Protein AF-A0A1Y1S862-F1 (afdb_monomer)

Nearest PDB structures (foldseek):
  5yqg-assembly1_D  TM=2.453E-01  e=9.174E+00  Mus musculus

Structure (mmCIF, N/CA/C/O backbone):
data_AF-A0A1Y1S862-F1
#
_entry.id   AF-A0A1Y1S862-F1
#
loop_
_atom_site.group_PDB
_atom_site.id
_atom_site.type_symbol
_atom_site.label_atom_id
_atom_site.label_alt_id
_atom_site.label_comp_id
_atom_site.label_asym_id
_atom_site.label_entity_id
_atom_site.label_seq_id
_atom_site.pdbx_PDB_ins_code
_atom_site.Cartn_x
_atom_site.Cartn_y
_atom_site.Cartn_z
_atom_site.occupancy
_atom_site.B_iso_or_equiv
_atom_site.auth_seq_id
_atom_site.auth_comp_id
_atom_site.auth_asym_id
_atom_site.auth_atom_id
_atom_site.pdbx_PDB_model_num
ATOM 1 N N . MET A 1 1 ? 26.050 34.505 -18.870 1.00 38.78 1 MET A N 1
ATOM 2 C CA . MET A 1 1 ? 26.162 33.047 -19.079 1.00 38.78 1 MET A CA 1
ATOM 3 C C . MET A 1 1 ? 25.608 32.411 -17.830 1.00 38.78 1 MET A C 1
ATOM 5 O O . MET A 1 1 ? 26.143 32.666 -16.762 1.00 38.78 1 MET A O 1
ATOM 9 N N . ALA A 1 2 ? 24.444 31.783 -17.968 1.00 33.81 2 ALA A N 1
ATOM 10 C CA . ALA A 1 2 ? 23.646 31.300 -16.854 1.00 33.81 2 ALA A CA 1
ATOM 11 C C . ALA A 1 2 ? 24.381 30.181 -16.112 1.00 33.81 2 ALA A C 1
ATOM 13 O O . ALA A 1 2 ? 24.888 29.251 -16.740 1.00 33.81 2 ALA A O 1
ATOM 14 N N . GLU A 1 3 ? 24.424 30.312 -14.789 1.00 31.97 3 GLU A N 1
ATOM 15 C CA . GLU A 1 3 ? 24.740 29.243 -13.854 1.00 31.97 3 GLU A CA 1
ATOM 16 C C . GLU A 1 3 ? 23.816 28.064 -14.167 1.00 31.97 3 GLU A C 1
ATOM 18 O O . GLU A 1 3 ? 22.594 28.156 -14.038 1.00 31.97 3 GLU A O 1
ATOM 23 N N . GLN A 1 4 ? 24.397 26.973 -14.666 1.00 33.53 4 GLN A N 1
ATOM 24 C CA . GLN A 1 4 ? 23.702 25.699 -14.727 1.00 33.53 4 GLN A CA 1
ATOM 25 C C . GLN A 1 4 ? 23.509 25.225 -13.292 1.00 33.53 4 GLN A C 1
ATOM 27 O O . GLN A 1 4 ? 24.437 24.771 -12.625 1.00 33.53 4 GLN A O 1
ATOM 32 N N . ASP A 1 5 ? 22.276 25.435 -12.855 1.00 30.86 5 ASP A N 1
ATOM 33 C CA . ASP A 1 5 ? 21.639 24.974 -11.641 1.00 30.86 5 ASP A CA 1
ATOM 34 C C . ASP A 1 5 ? 21.987 23.502 -11.375 1.00 30.86 5 ASP A C 1
ATOM 36 O O . ASP A 1 5 ? 21.449 22.574 -11.976 1.00 30.86 5 ASP A O 1
ATOM 40 N N . ASN A 1 6 ? 22.959 23.303 -10.487 1.00 33.81 6 ASN A N 1
ATOM 41 C CA . ASN A 1 6 ? 23.452 22.007 -10.034 1.00 33.81 6 ASN A CA 1
ATOM 42 C C . ASN A 1 6 ? 22.533 21.482 -8.910 1.00 33.81 6 ASN A C 1
ATOM 44 O O . ASN A 1 6 ? 22.984 21.083 -7.836 1.00 33.81 6 ASN A O 1
ATOM 48 N N . SER A 1 7 ? 21.220 21.542 -9.147 1.00 35.16 7 SER A N 1
ATOM 49 C CA . SER A 1 7 ? 20.145 21.190 -8.215 1.00 35.16 7 SER A CA 1
ATOM 50 C C . SER A 1 7 ? 19.767 19.703 -8.273 1.00 35.16 7 SER A C 1
ATOM 52 O O . SER A 1 7 ? 18.651 19.31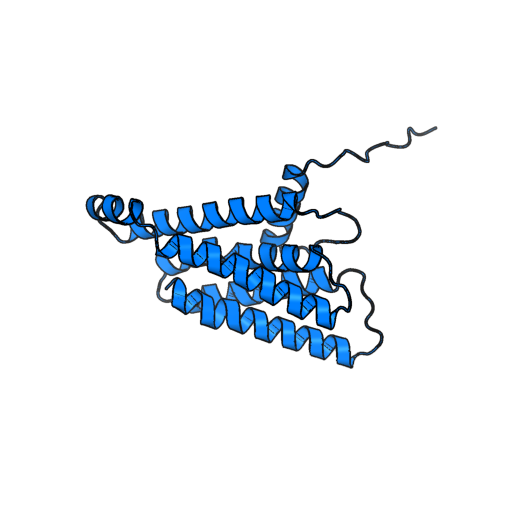6 -7.924 1.00 35.16 7 SER A O 1
ATOM 54 N N . GLU A 1 8 ? 20.723 18.825 -8.605 1.00 42.16 8 GLU A N 1
ATOM 55 C CA . GLU A 1 8 ? 20.673 17.407 -8.215 1.00 42.16 8 GLU A CA 1
ATOM 56 C C . GLU A 1 8 ? 20.951 17.284 -6.707 1.00 42.16 8 GLU A C 1
ATOM 58 O O . GLU A 1 8 ? 21.905 16.666 -6.228 1.00 42.16 8 GLU A O 1
ATOM 63 N N . GLU A 1 9 ? 20.103 17.946 -5.928 1.00 44.06 9 GLU A N 1
ATOM 64 C CA . GLU A 1 9 ? 20.067 17.851 -4.487 1.00 44.06 9 GLU A CA 1
ATOM 65 C C . GLU A 1 9 ? 19.838 16.376 -4.151 1.00 44.06 9 GLU A C 1
ATOM 67 O O . GLU A 1 9 ? 18.841 15.778 -4.564 1.00 44.06 9 GLU A O 1
ATOM 72 N N . LYS A 1 10 ? 20.787 15.762 -3.432 1.00 49.59 10 LYS A N 1
ATOM 73 C CA . LYS A 1 10 ? 20.646 14.432 -2.829 1.00 49.59 10 LYS A CA 1
ATOM 74 C C . LYS A 1 10 ? 19.353 14.409 -2.010 1.00 49.59 10 LYS A C 1
ATOM 76 O O . LYS A 1 10 ? 19.365 14.719 -0.820 1.00 49.59 10 LYS A O 1
ATOM 81 N N . GLN A 1 11 ? 18.232 14.055 -2.635 1.00 61.84 11 GLN A N 1
ATOM 82 C CA . GLN A 1 11 ? 16.948 13.974 -1.955 1.00 61.84 11 GLN A CA 1
ATOM 83 C C . GLN A 1 11 ? 17.064 12.869 -0.906 1.00 61.84 11 GLN A C 1
ATOM 85 O O . GLN A 1 11 ? 17.182 11.685 -1.224 1.00 61.84 11 GLN A O 1
ATOM 90 N N . GLY A 1 12 ? 17.112 13.273 0.364 1.00 76.06 12 GLY A N 1
ATOM 91 C CA . GLY A 1 12 ? 17.227 12.352 1.486 1.00 76.06 12 GLY A CA 1
ATOM 92 C C . GLY A 1 12 ? 16.108 11.305 1.491 1.00 76.06 12 GLY A C 1
ATOM 93 O O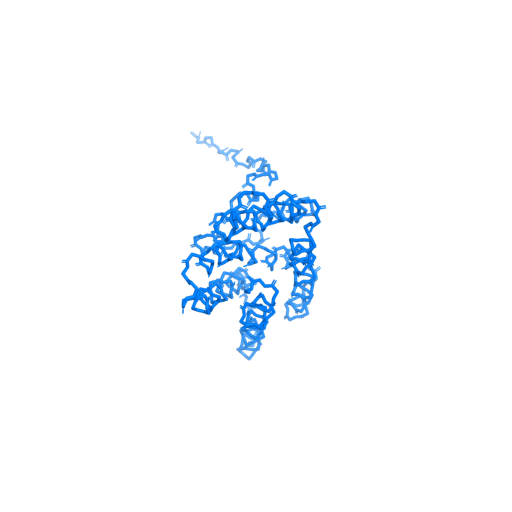 . GLY A 1 12 ? 15.013 11.510 0.971 1.00 76.06 12 GLY A O 1
ATOM 94 N N . ILE A 1 13 ? 16.359 10.168 2.140 1.00 82.75 13 ILE A N 1
ATOM 95 C CA . ILE A 1 13 ? 15.422 9.028 2.201 1.00 82.75 13 ILE A CA 1
ATOM 96 C C . ILE A 1 13 ? 14.024 9.465 2.680 1.00 82.75 13 ILE A C 1
ATOM 98 O O . ILE A 1 13 ? 12.997 9.040 2.145 1.00 82.75 13 ILE A O 1
ATOM 102 N N . PHE A 1 14 ? 13.985 10.377 3.654 1.00 86.06 14 PHE A N 1
ATOM 103 C CA . PHE A 1 14 ? 12.751 10.935 4.199 1.00 86.06 14 PHE A CA 1
ATOM 104 C C . PHE A 1 14 ? 12.009 11.854 3.223 1.00 86.06 14 PHE A C 1
ATOM 106 O O . PHE A 1 14 ? 10.781 11.796 3.174 1.00 86.06 14 PHE A O 1
ATOM 113 N N . SER A 1 15 ? 12.707 12.685 2.439 1.00 85.69 15 SER A N 1
ATOM 114 C CA . SER A 1 15 ? 12.045 13.580 1.479 1.00 85.69 15 SER A CA 1
ATOM 115 C C . SER A 1 15 ? 11.430 12.784 0.329 1.00 85.69 15 SER A C 1
ATOM 117 O O . SER A 1 15 ? 10.293 13.054 -0.062 1.00 85.69 15 SER A O 1
ATOM 119 N N . THR A 1 16 ? 12.115 11.732 -0.123 1.00 86.62 16 THR A N 1
ATOM 120 C CA . THR A 1 16 ? 11.606 10.789 -1.125 1.00 86.62 16 THR A CA 1
ATOM 121 C C . THR A 1 16 ? 10.368 10.048 -0.619 1.00 86.62 16 THR A C 1
ATOM 123 O O . THR A 1 16 ? 9.322 10.085 -1.268 1.00 86.62 16 THR A O 1
ATOM 126 N N . ALA A 1 17 ? 10.432 9.437 0.570 1.00 86.62 17 ALA A N 1
ATOM 127 C CA . ALA A 1 17 ? 9.282 8.740 1.152 1.00 86.62 17 ALA A CA 1
ATOM 128 C C . ALA A 1 17 ? 8.091 9.684 1.398 1.00 86.62 17 ALA A C 1
ATOM 130 O O . ALA A 1 17 ? 6.959 9.342 1.061 1.00 86.62 17 ALA A O 1
ATOM 131 N N . LYS A 1 18 ? 8.341 10.897 1.910 1.00 89.88 18 LYS A N 1
ATOM 132 C CA . LYS A 1 18 ? 7.313 11.934 2.085 1.00 89.88 18 LYS A CA 1
ATOM 133 C C . LYS A 1 18 ? 6.659 12.302 0.754 1.00 89.88 18 LYS A C 1
ATOM 135 O O . LYS A 1 18 ? 5.435 12.325 0.671 1.00 89.88 18 LYS A O 1
ATOM 140 N N . SER A 1 19 ? 7.457 12.567 -0.281 1.00 90.31 19 SER A N 1
ATOM 141 C CA . SER A 1 19 ? 6.956 12.888 -1.621 1.00 90.31 19 SER A CA 1
ATOM 142 C C . SER A 1 19 ? 6.058 11.775 -2.158 1.00 90.31 19 SER A C 1
ATOM 144 O O . SER A 1 19 ? 4.979 12.071 -2.657 1.00 90.31 19 SER A O 1
ATOM 146 N N . HIS A 1 20 ? 6.448 10.510 -1.998 1.00 91.25 20 HIS A N 1
ATOM 147 C CA . HIS A 1 20 ? 5.642 9.381 -2.459 1.00 91.25 20 HIS A CA 1
ATOM 148 C C . HIS A 1 20 ? 4.349 9.191 -1.665 1.00 91.25 20 HIS A C 1
ATOM 150 O O . HIS A 1 20 ? 3.315 8.899 -2.256 1.00 91.25 20 HIS A O 1
ATOM 156 N N . ILE A 1 21 ? 4.363 9.409 -0.348 1.00 89.62 21 ILE A N 1
ATOM 157 C CA . ILE A 1 21 ? 3.137 9.384 0.464 1.00 89.62 21 ILE A CA 1
ATOM 158 C C . ILE A 1 21 ? 2.179 10.501 0.024 1.00 89.62 21 ILE A C 1
ATOM 160 O O . ILE A 1 21 ? 0.978 10.270 -0.094 1.00 89.62 21 ILE A O 1
ATOM 164 N N . ILE A 1 22 ? 2.695 11.695 -0.283 1.00 89.94 22 ILE A N 1
ATOM 165 C CA . ILE A 1 22 ? 1.881 12.786 -0.842 1.00 89.94 22 ILE A CA 1
ATOM 166 C C . ILE A 1 22 ? 1.309 12.387 -2.208 1.00 89.94 22 ILE A C 1
ATOM 168 O O . ILE A 1 22 ? 0.132 12.636 -2.469 1.00 89.94 22 ILE A O 1
ATOM 172 N N . SER A 1 23 ? 2.098 11.736 -3.067 1.00 90.19 23 SER A N 1
ATOM 173 C CA . SER A 1 23 ? 1.627 11.207 -4.353 1.00 90.19 23 SER A CA 1
ATOM 174 C C . SER A 1 23 ? 0.470 10.218 -4.183 1.00 90.19 23 SER A C 1
ATOM 176 O O . SER A 1 23 ? -0.513 10.326 -4.908 1.00 90.19 23 SER A O 1
ATOM 178 N N . VAL A 1 24 ? 0.527 9.330 -3.182 1.00 90.44 24 VAL A N 1
ATOM 179 C CA . VAL A 1 24 ? -0.595 8.440 -2.826 1.00 90.44 24 VAL A CA 1
ATOM 180 C C . VAL A 1 24 ? -1.831 9.267 -2.457 1.00 90.44 24 VAL A C 1
ATOM 182 O O . VAL A 1 24 ? -2.887 9.109 -3.063 1.00 90.44 24 VAL A O 1
ATOM 185 N N . ILE A 1 25 ? -1.715 10.212 -1.522 1.00 87.06 25 ILE A N 1
ATOM 186 C CA . ILE A 1 25 ? -2.859 11.029 -1.069 1.00 87.06 25 ILE A CA 1
ATOM 187 C C . ILE A 1 25 ? -3.476 11.836 -2.224 1.00 87.06 25 ILE A C 1
ATOM 189 O O . ILE A 1 25 ? -4.693 11.981 -2.302 1.00 87.06 25 ILE A O 1
ATOM 193 N N . THR A 1 26 ? -2.643 12.333 -3.137 1.00 89.69 26 THR A N 1
ATOM 194 C CA . THR A 1 26 ? -3.061 13.159 -4.283 1.00 89.69 26 THR A CA 1
ATOM 195 C C . THR A 1 26 ? -3.383 12.359 -5.546 1.00 89.69 26 THR A C 1
ATOM 197 O O . THR A 1 26 ? -3.707 12.961 -6.567 1.00 89.69 26 THR A O 1
ATOM 200 N N . LEU A 1 27 ? -3.306 11.022 -5.500 1.00 86.50 27 LEU A N 1
ATOM 201 C CA . LEU A 1 27 ? -3.499 10.121 -6.648 1.00 86.50 27 LEU A CA 1
ATOM 202 C C . LEU A 1 27 ? -2.568 10.409 -7.839 1.00 86.50 27 LEU A C 1
ATOM 204 O O . LEU A 1 27 ? -2.849 10.019 -8.975 1.00 86.50 27 LEU A O 1
ATOM 208 N N . ASN A 1 28 ? -1.440 11.066 -7.586 1.00 89.38 28 ASN A N 1
ATOM 209 C CA . ASN A 1 28 ? -0.452 11.360 -8.610 1.00 89.38 28 ASN A CA 1
ATOM 210 C C . ASN A 1 28 ? 0.466 10.148 -8.809 1.00 89.38 28 ASN A C 1
ATOM 212 O O . ASN A 1 28 ? 0.971 9.605 -7.825 1.00 89.38 28 ASN A O 1
ATOM 216 N N . PRO A 1 29 ? 0.707 9.706 -10.055 1.00 87.31 29 PRO A N 1
ATOM 217 C CA . PRO A 1 29 ? 1.595 8.582 -10.304 1.00 87.31 29 PRO A CA 1
ATOM 218 C C . PRO A 1 29 ? 3.036 8.915 -9.922 1.00 87.31 29 PRO A C 1
ATOM 220 O O . PRO A 1 29 ? 3.475 10.061 -10.029 1.00 87.31 29 PRO A O 1
ATOM 223 N N . ILE A 1 30 ? 3.779 7.892 -9.513 1.00 88.25 30 ILE A N 1
ATOM 224 C CA . ILE A 1 30 ? 5.212 8.007 -9.242 1.00 88.25 30 ILE A CA 1
ATOM 225 C C . ILE A 1 30 ? 5.984 7.482 -10.446 1.00 88.25 30 ILE A C 1
ATOM 227 O O . ILE A 1 30 ? 5.811 6.328 -10.841 1.00 88.25 30 ILE A O 1
ATOM 231 N N . ASP A 1 31 ? 6.882 8.311 -10.976 1.00 84.38 31 ASP A N 1
ATOM 232 C CA . ASP A 1 31 ? 7.867 7.863 -11.950 1.00 84.38 31 ASP A CA 1
ATOM 233 C C . ASP A 1 31 ? 9.018 7.132 -11.244 1.00 84.38 31 ASP A C 1
ATOM 235 O O . ASP A 1 31 ? 9.900 7.720 -10.611 1.00 84.38 31 ASP A O 1
ATOM 239 N N . LEU A 1 32 ? 8.996 5.808 -11.367 1.00 75.44 32 LEU A N 1
ATOM 240 C CA . LEU A 1 32 ? 10.008 4.919 -10.816 1.00 75.44 32 LEU A CA 1
ATOM 241 C C . LEU A 1 32 ? 11.361 4.987 -11.543 1.00 75.44 32 LEU A C 1
ATOM 243 O O . LEU A 1 32 ? 12.333 4.413 -11.039 1.00 75.44 32 LEU A O 1
ATOM 247 N N . ALA A 1 33 ? 11.447 5.607 -12.723 1.00 73.19 33 ALA A N 1
ATOM 248 C CA . ALA A 1 33 ? 12.703 5.785 -13.450 1.00 73.19 33 ALA A CA 1
ATOM 249 C C . ALA A 1 33 ? 13.529 6.941 -12.871 1.00 73.19 33 ALA A C 1
ATOM 251 O O . ALA A 1 33 ? 14.748 6.827 -12.779 1.00 73.19 33 ALA A O 1
ATOM 252 N N . GLN A 1 34 ? 12.863 8.007 -12.421 1.00 71.94 34 GLN A N 1
ATOM 253 C CA . GLN A 1 34 ? 13.517 9.228 -11.942 1.00 71.94 34 GLN A CA 1
ATOM 254 C C . GLN A 1 34 ? 13.996 9.143 -10.488 1.00 71.94 34 GLN A C 1
ATOM 256 O O . GLN A 1 34 ? 14.973 9.793 -10.129 1.00 71.94 34 GLN A O 1
ATOM 261 N N . LYS A 1 35 ? 13.333 8.348 -9.636 1.00 70.62 35 LYS A N 1
ATOM 262 C CA . LYS A 1 35 ? 13.653 8.279 -8.199 1.00 70.62 35 LYS A CA 1
ATOM 263 C C . LYS A 1 35 ? 14.184 6.898 -7.793 1.00 70.62 35 LYS A C 1
ATOM 265 O O . LYS A 1 35 ? 13.446 5.911 -7.884 1.00 70.62 35 LYS A O 1
ATOM 270 N N . PRO A 1 36 ? 15.443 6.781 -7.324 1.00 72.88 36 PRO A N 1
ATOM 271 C CA . PRO A 1 36 ? 15.987 5.504 -6.883 1.00 72.88 36 PRO A CA 1
ATOM 272 C C . PRO A 1 36 ? 15.295 5.036 -5.596 1.00 72.88 36 PRO A C 1
ATOM 274 O O . PRO A 1 36 ? 15.386 5.669 -4.548 1.00 72.88 36 PRO A O 1
ATOM 277 N N . ILE A 1 37 ? 14.621 3.888 -5.672 1.00 84.19 37 ILE A N 1
ATOM 278 C CA . ILE A 1 37 ? 14.035 3.204 -4.514 1.00 84.19 37 ILE A CA 1
ATOM 279 C C . ILE A 1 37 ? 14.989 2.107 -4.058 1.00 84.19 37 ILE A C 1
ATOM 281 O O . ILE A 1 37 ? 15.395 1.261 -4.854 1.00 84.19 37 ILE A O 1
ATOM 285 N N . ASN A 1 38 ? 15.300 2.092 -2.766 1.00 86.50 38 ASN A N 1
ATOM 286 C CA . ASN A 1 38 ? 16.096 1.045 -2.129 1.00 86.50 38 ASN A CA 1
ATOM 287 C C . ASN A 1 38 ? 15.347 0.433 -0.932 1.00 86.50 38 ASN A C 1
ATOM 289 O O . ASN A 1 38 ? 14.248 0.866 -0.574 1.00 86.50 38 ASN A O 1
ATOM 293 N N . LEU A 1 39 ? 15.961 -0.568 -0.298 1.00 88.25 39 LEU A N 1
ATOM 294 C CA . LEU A 1 39 ? 15.385 -1.272 0.848 1.00 88.25 39 LEU A CA 1
ATOM 295 C C . LEU A 1 39 ? 15.059 -0.335 2.018 1.00 88.25 39 LEU A C 1
ATOM 297 O O . LEU A 1 39 ? 14.040 -0.514 2.677 1.00 88.25 39 LEU A O 1
ATOM 301 N N . THR A 1 40 ? 15.868 0.699 2.248 1.00 88.38 40 THR A N 1
ATOM 302 C CA . THR A 1 40 ? 15.636 1.662 3.330 1.00 88.38 40 THR A CA 1
ATOM 303 C C . THR A 1 40 ? 14.342 2.447 3.126 1.00 88.38 40 THR A C 1
ATOM 305 O O . T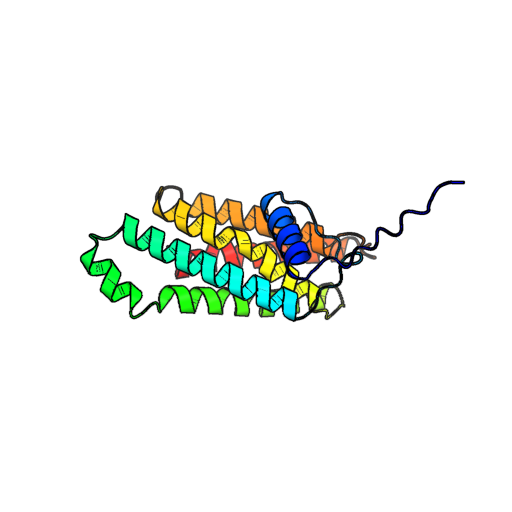HR A 1 40 ? 13.610 2.658 4.088 1.00 88.38 40 THR A O 1
ATOM 308 N N . HIS A 1 41 ? 14.003 2.819 1.887 1.00 90.62 41 HIS A N 1
ATOM 309 C CA . HIS A 1 41 ? 12.717 3.461 1.588 1.00 90.62 41 HIS A CA 1
ATOM 310 C C . HIS A 1 41 ? 11.543 2.522 1.865 1.00 90.62 41 HIS A C 1
ATOM 312 O O . HIS A 1 41 ? 10.540 2.944 2.437 1.00 90.62 41 HIS A O 1
ATOM 318 N N . TYR A 1 42 ? 11.677 1.249 1.484 1.00 90.50 42 TYR A N 1
ATOM 319 C CA . TYR A 1 42 ? 10.663 0.235 1.757 1.00 90.50 42 TYR A CA 1
ATOM 320 C C . TYR A 1 42 ? 10.439 0.066 3.261 1.00 90.50 42 TYR A C 1
ATOM 322 O O . TYR A 1 42 ? 9.316 0.224 3.733 1.00 90.50 42 TYR A O 1
ATOM 330 N N . LEU A 1 43 ? 11.511 -0.163 4.023 1.00 91.38 43 LEU A N 1
ATOM 331 C CA . LEU A 1 43 ? 11.448 -0.312 5.478 1.00 91.38 43 LEU A CA 1
ATOM 332 C C . LEU A 1 43 ? 10.873 0.934 6.156 1.00 91.38 43 LEU A C 1
ATOM 334 O O . LEU A 1 43 ? 10.050 0.810 7.058 1.00 91.38 43 LEU A O 1
ATOM 338 N N . LEU A 1 44 ? 11.244 2.130 5.692 1.00 92.44 44 LEU A N 1
ATOM 339 C CA . LEU A 1 44 ? 10.702 3.377 6.223 1.00 92.44 44 LEU A CA 1
ATOM 340 C C . LEU A 1 44 ? 9.181 3.458 6.031 1.00 92.44 44 LEU A C 1
ATOM 342 O O . LEU A 1 44 ? 8.468 3.775 6.979 1.00 92.44 44 LEU A O 1
ATOM 346 N N . VAL A 1 45 ? 8.666 3.142 4.838 1.00 92.44 45 VAL A N 1
ATOM 347 C CA . VAL A 1 45 ? 7.214 3.151 4.588 1.00 92.44 45 VAL A CA 1
ATOM 348 C C . VAL A 1 45 ? 6.504 2.066 5.399 1.00 92.44 45 VAL A C 1
ATOM 350 O O . VAL A 1 45 ? 5.446 2.346 5.957 1.00 92.44 45 VAL A O 1
ATOM 353 N N . VAL A 1 46 ? 7.094 0.872 5.547 1.00 91.56 46 VAL A N 1
ATOM 354 C CA . VAL A 1 46 ? 6.543 -0.186 6.415 1.00 91.56 46 VAL A CA 1
ATOM 355 C C . VAL A 1 46 ? 6.381 0.327 7.843 1.00 91.56 46 VAL A C 1
ATOM 357 O O . VAL A 1 46 ? 5.306 0.182 8.423 1.00 91.56 46 VAL A O 1
ATOM 360 N N . VAL A 1 47 ? 7.418 0.955 8.404 1.00 90.88 47 VAL A N 1
ATOM 361 C CA . VAL A 1 47 ? 7.379 1.503 9.767 1.00 90.88 47 VAL A CA 1
ATOM 362 C C . VAL A 1 47 ? 6.317 2.596 9.880 1.00 90.88 47 VAL A C 1
ATOM 364 O O . VAL A 1 47 ? 5.490 2.544 10.788 1.00 90.88 47 VAL A O 1
ATOM 367 N N . LEU A 1 48 ? 6.277 3.544 8.940 1.00 91.81 48 LEU A N 1
ATOM 368 C CA . LEU A 1 48 ? 5.294 4.632 8.950 1.00 91.81 48 LEU A CA 1
ATOM 369 C C . LEU A 1 48 ? 3.854 4.112 8.875 1.00 91.81 48 LEU A C 1
ATOM 371 O O . LEU A 1 48 ? 2.999 4.562 9.636 1.00 91.81 48 LEU A O 1
ATOM 375 N N . TYR A 1 49 ? 3.573 3.150 7.996 1.00 90.31 49 TYR A N 1
ATOM 376 C CA . TYR A 1 49 ? 2.228 2.586 7.858 1.00 90.31 49 TYR A CA 1
ATOM 377 C C . TYR A 1 49 ? 1.853 1.699 9.041 1.00 90.31 49 TYR A C 1
ATOM 379 O O . TYR A 1 49 ? 0.714 1.759 9.495 1.00 90.31 49 TYR A O 1
ATOM 387 N N . SER A 1 50 ? 2.806 0.964 9.614 1.00 88.25 50 SER A N 1
ATOM 388 C CA . SER A 1 50 ? 2.586 0.203 10.850 1.00 88.25 50 SER A CA 1
ATOM 389 C C . SER A 1 50 ? 2.204 1.124 12.012 1.00 88.25 50 SER A C 1
ATOM 391 O O . SER A 1 50 ? 1.232 0.863 12.721 1.00 88.25 50 SER A O 1
ATOM 393 N N . ILE A 1 51 ? 2.911 2.252 12.165 1.00 89.56 51 ILE A N 1
ATOM 394 C CA . ILE A 1 51 ? 2.577 3.287 13.156 1.00 89.56 51 ILE A CA 1
ATOM 395 C C . ILE A 1 51 ? 1.186 3.868 12.877 1.00 89.56 51 ILE A C 1
ATOM 397 O O . ILE A 1 51 ? 0.398 4.039 13.809 1.00 89.56 51 ILE A O 1
ATOM 401 N N . ALA A 1 52 ? 0.849 4.143 11.615 1.00 89.62 52 ALA A N 1
ATOM 402 C CA . ALA A 1 52 ? -0.454 4.691 11.244 1.00 89.62 52 ALA A CA 1
ATOM 403 C C . ALA A 1 52 ? -1.612 3.723 11.545 1.00 89.62 52 ALA A C 1
ATOM 405 O O . ALA A 1 52 ? -2.631 4.149 12.089 1.00 89.62 52 ALA A O 1
ATOM 406 N N . ILE A 1 53 ? -1.458 2.427 11.259 1.00 87.25 53 ILE A N 1
ATOM 407 C CA . ILE A 1 53 ? -2.449 1.386 11.593 1.00 87.25 53 ILE A CA 1
ATOM 408 C C . ILE A 1 53 ? -2.609 1.271 13.102 1.00 87.25 53 ILE A C 1
ATOM 410 O O . ILE A 1 53 ? -3.732 1.275 13.602 1.00 87.25 53 ILE A O 1
ATOM 414 N N . PHE A 1 54 ? -1.496 1.215 13.836 1.00 85.50 54 PHE A N 1
ATOM 415 C CA . PHE A 1 54 ? -1.530 1.138 15.292 1.00 85.50 54 PHE A CA 1
ATOM 416 C C . PHE A 1 54 ? -2.230 2.359 15.897 1.00 85.50 54 PHE A C 1
ATOM 418 O O . PHE A 1 54 ? -3.113 2.219 16.739 1.00 85.50 54 PHE A O 1
ATOM 425 N N . THR A 1 55 ? -1.919 3.556 15.403 1.00 86.75 55 THR A N 1
ATOM 426 C CA . THR A 1 55 ? -2.573 4.799 15.837 1.00 86.75 55 THR A CA 1
ATOM 427 C C . THR A 1 55 ? -4.065 4.791 15.501 1.00 86.75 55 THR A C 1
ATOM 429 O O . THR A 1 55 ? -4.889 5.137 16.343 1.00 86.75 55 THR A O 1
ATOM 432 N N . SER A 1 56 ? -4.437 4.330 14.305 1.00 86.06 56 SER A N 1
ATOM 433 C CA . SER A 1 56 ? -5.839 4.198 13.877 1.00 86.06 56 SER A CA 1
ATOM 434 C C . SER A 1 56 ? -6.618 3.217 14.755 1.00 86.06 56 SER A C 1
ATOM 436 O O . SER A 1 56 ? -7.776 3.464 15.103 1.00 86.06 56 SER A O 1
ATOM 438 N N . TYR A 1 57 ? -5.972 2.128 15.173 1.00 81.75 57 TYR A N 1
ATOM 439 C CA . TYR A 1 57 ? -6.518 1.174 16.131 1.00 81.75 57 TYR A CA 1
ATOM 440 C C . TYR A 1 57 ? -6.705 1.792 17.522 1.00 81.75 57 TYR A C 1
ATOM 442 O O . TYR A 1 57 ? -7.772 1.632 18.114 1.00 81.75 57 TYR A O 1
ATOM 450 N N . LEU A 1 58 ? -5.724 2.548 18.027 1.00 81.12 58 LEU A N 1
ATOM 451 C CA . LEU A 1 58 ? -5.850 3.258 19.306 1.00 81.12 58 LEU A CA 1
ATOM 452 C C . LEU A 1 58 ? -6.993 4.278 19.282 1.00 81.12 58 LEU A C 1
ATOM 454 O O . LEU A 1 58 ? -7.797 4.316 20.210 1.00 81.12 58 LEU A O 1
ATOM 458 N N . ILE A 1 59 ? -7.117 5.057 18.204 1.00 83.00 59 ILE A N 1
ATOM 459 C CA . ILE A 1 59 ? -8.235 5.992 18.010 1.00 83.00 59 ILE A CA 1
ATOM 460 C C . ILE A 1 59 ? -9.567 5.230 18.023 1.00 83.00 59 ILE A C 1
ATOM 462 O O . ILE A 1 59 ? -10.501 5.617 18.722 1.00 83.00 59 ILE A O 1
ATOM 466 N N . THR A 1 60 ? -9.641 4.103 17.316 1.00 77.00 60 THR A N 1
ATOM 467 C CA . THR A 1 60 ? -10.834 3.244 17.277 1.00 77.00 60 THR A CA 1
ATOM 468 C C . THR A 1 60 ? -11.210 2.710 18.661 1.00 77.00 60 THR A C 1
ATOM 470 O O . THR A 1 60 ? -12.387 2.717 19.029 1.00 77.00 60 THR A O 1
ATOM 473 N N . LEU A 1 61 ? -10.224 2.277 19.450 1.00 75.50 61 LEU A N 1
ATOM 474 C CA . LEU A 1 61 ? -10.407 1.851 20.838 1.00 75.50 61 LEU A CA 1
ATOM 475 C C . LEU A 1 61 ? -10.954 2.978 21.713 1.00 75.50 61 LEU A C 1
ATOM 477 O O . LEU A 1 61 ? -11.895 2.744 22.467 1.00 75.50 61 LEU A O 1
ATOM 481 N N . LEU A 1 62 ? -10.397 4.186 21.596 1.00 76.94 62 LEU A N 1
ATOM 482 C CA . LEU A 1 62 ? -10.844 5.357 22.355 1.00 76.94 62 LEU A CA 1
ATOM 483 C C . LEU A 1 62 ? -12.285 5.749 22.011 1.00 76.94 62 LEU A C 1
ATOM 485 O O . LEU A 1 62 ? -13.043 6.123 22.901 1.00 76.94 62 LEU A O 1
ATOM 489 N N . ILE A 1 63 ? -12.683 5.616 20.742 1.00 74.31 63 ILE A N 1
ATOM 490 C CA . ILE A 1 63 ? -14.062 5.871 20.299 1.00 74.31 63 ILE A CA 1
ATOM 491 C C . ILE A 1 63 ? -15.024 4.793 20.831 1.00 74.31 63 ILE A C 1
ATOM 493 O O . ILE A 1 63 ? -16.151 5.107 21.211 1.00 74.31 63 ILE A O 1
ATOM 497 N N . LYS A 1 64 ? -14.611 3.515 20.857 1.00 65.62 64 LYS A N 1
ATOM 498 C CA . LYS A 1 64 ? -15.488 2.376 21.199 1.00 65.62 64 LYS A CA 1
ATOM 499 C C . LYS A 1 64 ? -15.529 2.009 22.695 1.00 65.62 64 LYS A C 1
ATOM 501 O O . LYS A 1 64 ? -16.497 1.373 23.112 1.00 65.62 64 LYS A O 1
ATOM 506 N N . LEU A 1 65 ? -14.521 2.336 23.511 1.00 56.53 65 LEU A N 1
ATOM 507 C CA . LEU A 1 65 ? -14.399 1.852 24.900 1.00 56.53 65 LEU A CA 1
ATOM 508 C C . LEU A 1 65 ? -14.232 2.977 25.931 1.00 56.53 65 LEU A C 1
ATOM 510 O O . LEU A 1 65 ? -13.456 3.909 25.750 1.00 56.53 65 LEU A O 1
ATOM 514 N N . LYS A 1 66 ? -14.886 2.821 27.095 1.00 59.12 66 LYS A N 1
ATOM 515 C CA . LYS A 1 66 ? -14.558 3.585 28.313 1.00 59.12 66 LYS A CA 1
ATOM 516 C C . LYS A 1 66 ? -13.095 3.291 28.692 1.00 59.12 66 LYS A C 1
ATOM 518 O O . LYS A 1 66 ? -12.731 2.117 28.784 1.00 59.12 66 LYS A O 1
ATOM 523 N N . LEU A 1 67 ? -12.300 4.344 28.925 1.00 55.47 67 LEU A N 1
ATOM 524 C CA . LEU A 1 67 ? -10.832 4.394 29.115 1.00 55.47 67 LEU A CA 1
ATOM 525 C C . LEU A 1 67 ? -10.158 3.149 29.744 1.00 55.47 67 LEU A C 1
ATOM 527 O O . LEU A 1 67 ? -9.074 2.758 29.324 1.00 55.47 67 LEU A O 1
ATOM 531 N N . LEU A 1 68 ? -10.796 2.500 30.727 1.00 52.34 68 LEU A N 1
ATOM 532 C CA . LEU A 1 68 ? -10.248 1.349 31.455 1.00 52.34 68 LEU A CA 1
ATOM 533 C C . LEU A 1 68 ? -9.999 0.095 30.593 1.00 52.34 68 LEU A C 1
ATOM 535 O O . LEU A 1 68 ? -9.022 -0.610 30.825 1.00 52.34 68 LEU A O 1
ATOM 539 N N . LYS A 1 69 ? -10.844 -0.194 29.590 1.00 55.62 69 LYS A N 1
ATOM 540 C CA . LYS A 1 69 ? -10.624 -1.344 28.683 1.00 55.62 69 LYS A CA 1
ATOM 541 C C . LYS A 1 69 ? -9.577 -1.055 27.599 1.00 55.62 69 LYS A C 1
ATOM 543 O O . LYS A 1 69 ? -9.075 -1.986 26.980 1.00 55.62 69 LYS A O 1
ATOM 548 N N . ALA A 1 70 ? -9.224 0.211 27.368 1.00 57.12 70 ALA A N 1
ATOM 549 C CA . ALA A 1 70 ? -8.170 0.562 26.418 1.00 57.12 70 ALA A CA 1
ATOM 550 C C . ALA A 1 70 ? -6.791 0.102 26.925 1.00 57.12 70 ALA A C 1
ATOM 552 O O . 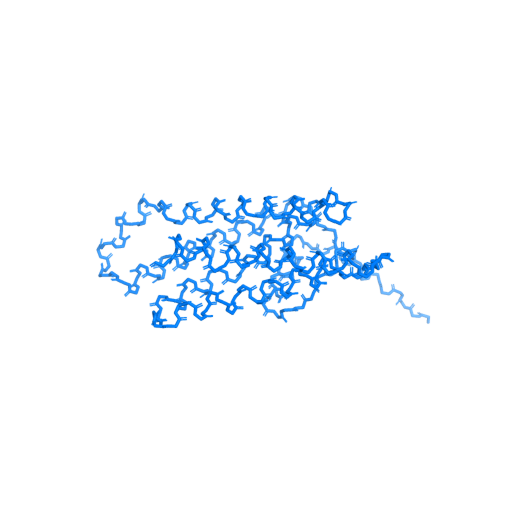ALA A 1 70 ? -5.992 -0.394 26.139 1.00 57.12 70 ALA A O 1
ATOM 553 N N . VAL A 1 71 ? -6.543 0.169 28.240 1.00 56.28 71 VAL A N 1
ATOM 554 C CA . VAL A 1 71 ? -5.260 -0.220 28.859 1.00 56.28 71 VAL A CA 1
ATOM 555 C C . VAL A 1 71 ? -4.938 -1.703 28.641 1.00 56.28 71 VAL A C 1
ATOM 557 O O . VAL A 1 71 ? -3.809 -2.043 28.296 1.00 56.28 71 VAL A O 1
ATOM 560 N N . THR A 1 72 ? -5.924 -2.597 28.764 1.00 54.94 72 THR A N 1
ATOM 561 C CA . THR A 1 72 ? -5.721 -4.039 28.539 1.00 54.94 72 THR A CA 1
ATOM 562 C C . THR A 1 72 ? -5.531 -4.389 27.061 1.00 54.94 72 THR A C 1
ATOM 564 O O . THR A 1 72 ? -4.769 -5.300 26.748 1.00 54.94 72 THR A O 1
ATOM 567 N N . HIS A 1 73 ? -6.153 -3.644 26.143 1.00 58.69 73 HIS A N 1
ATOM 568 C CA . HIS A 1 73 ? -5.954 -3.814 24.698 1.00 58.69 73 HIS A CA 1
ATOM 569 C C . HIS A 1 73 ? -4.656 -3.182 24.167 1.00 58.69 73 HIS A C 1
ATOM 571 O O . HIS A 1 73 ? -4.142 -3.626 23.143 1.00 58.69 73 HIS A O 1
ATOM 577 N N . ILE A 1 74 ? -4.091 -2.196 24.870 1.00 59.88 74 ILE A N 1
ATOM 578 C CA . ILE A 1 74 ? -2.748 -1.662 24.588 1.00 59.88 74 ILE A CA 1
ATOM 579 C C . ILE A 1 74 ? -1.669 -2.714 24.896 1.00 59.88 74 ILE A C 1
ATOM 581 O O . ILE A 1 74 ? -0.676 -2.795 24.177 1.00 59.88 74 ILE A O 1
ATOM 585 N N . LEU A 1 75 ? -1.872 -3.539 25.932 1.00 52.06 75 LEU A N 1
ATOM 586 C CA . LEU A 1 75 ? -0.897 -4.539 26.390 1.00 52.06 75 LEU A CA 1
ATOM 587 C C . LEU A 1 75 ? -0.815 -5.796 25.501 1.00 52.06 75 LEU A C 1
ATOM 589 O O . LEU A 1 75 ? 0.215 -6.463 25.502 1.00 52.06 75 LEU A O 1
ATOM 593 N N . LEU A 1 76 ? -1.855 -6.108 24.717 1.00 57.97 76 LEU A N 1
ATOM 594 C CA . LEU A 1 76 ? -1.848 -7.200 23.730 1.00 57.97 76 LEU A CA 1
ATOM 595 C C . LEU A 1 76 ? -2.445 -6.734 22.386 1.00 57.97 76 LEU A C 1
ATOM 597 O O . LEU A 1 76 ? -3.592 -7.057 22.060 1.00 57.97 76 LEU A O 1
ATOM 601 N N . PRO A 1 77 ? -1.681 -5.993 21.564 1.00 62.94 77 PRO A N 1
ATOM 602 C CA . PRO A 1 77 ? -2.169 -5.453 20.301 1.00 62.94 77 PRO A CA 1
ATOM 603 C C . PRO A 1 77 ? -2.078 -6.499 19.178 1.00 62.94 77 PRO A C 1
ATOM 605 O O . PRO A 1 77 ? -1.463 -6.267 18.137 1.00 62.94 77 PRO A O 1
ATOM 608 N N . THR A 1 78 ? -2.691 -7.667 19.368 1.00 68.69 78 THR A N 1
ATOM 609 C CA . THR A 1 78 ? -2.698 -8.746 18.365 1.00 68.69 78 THR A CA 1
ATOM 610 C C . THR A 1 78 ? -3.301 -8.287 17.036 1.00 68.69 78 THR A C 1
ATOM 612 O O . THR A 1 78 ? -2.746 -8.592 15.986 1.00 68.69 78 THR A O 1
ATOM 615 N N . TYR A 1 79 ? -4.363 -7.477 17.064 1.00 68.00 79 TYR A N 1
ATOM 616 C CA . TYR A 1 79 ? -5.019 -6.950 15.860 1.00 68.00 79 TYR A CA 1
ATOM 617 C C . TYR A 1 79 ? -4.124 -6.010 15.024 1.00 68.00 79 TYR A C 1
ATOM 619 O O . TYR A 1 79 ? -3.958 -6.268 13.831 1.00 68.00 79 TYR A O 1
ATOM 627 N N . PRO A 1 80 ? -3.484 -4.966 15.596 1.00 72.44 80 PRO A N 1
ATOM 628 C CA . PRO A 1 80 ? -2.498 -4.170 14.864 1.00 72.44 80 PRO A CA 1
ATOM 629 C C . PRO A 1 80 ? -1.332 -4.982 14.305 1.00 72.44 80 PRO A C 1
ATOM 631 O O . PRO A 1 80 ? -0.933 -4.750 13.169 1.00 72.44 80 PRO A O 1
ATOM 634 N N . LEU A 1 81 ? -0.802 -5.943 15.070 1.00 77.25 81 LEU A N 1
ATOM 635 C CA . LEU A 1 81 ? 0.312 -6.783 14.620 1.00 77.25 81 LEU A CA 1
ATOM 636 C C . LEU A 1 81 ? -0.076 -7.644 13.412 1.00 77.25 81 LEU A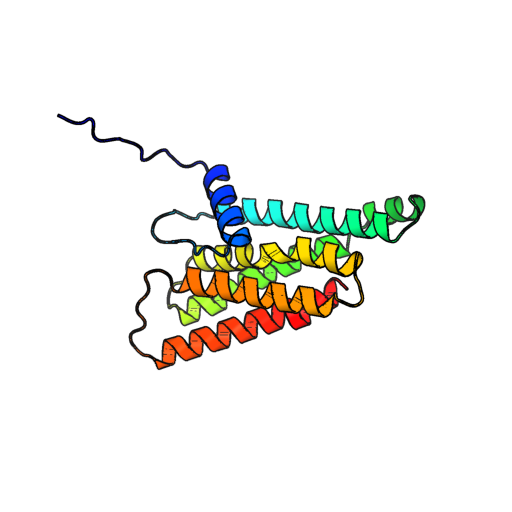 C 1
ATOM 638 O O . LEU A 1 81 ? 0.686 -7.711 12.447 1.00 77.25 81 LEU A O 1
ATOM 642 N N . ILE A 1 82 ? -1.276 -8.236 13.434 1.00 77.12 82 ILE A N 1
ATOM 643 C CA . ILE A 1 82 ? -1.845 -8.948 12.282 1.00 77.12 82 ILE A CA 1
ATOM 644 C C . ILE A 1 82 ? -1.957 -7.993 11.094 1.00 77.12 82 ILE A C 1
ATOM 646 O O . ILE A 1 82 ? -1.521 -8.334 10.001 1.00 77.12 82 ILE A O 1
ATOM 650 N N . GLY A 1 83 ? -2.460 -6.776 11.302 1.00 74.12 83 GLY A N 1
ATOM 651 C CA . GLY A 1 83 ? -2.587 -5.794 10.231 1.00 74.12 83 GLY A CA 1
ATOM 652 C C . GLY A 1 83 ? -1.258 -5.393 9.587 1.00 74.12 83 GLY A C 1
ATOM 653 O O . GLY A 1 83 ? -1.154 -5.353 8.360 1.00 74.12 83 GLY A O 1
ATOM 654 N N . CYS A 1 84 ? -0.224 -5.165 10.397 1.00 80.94 84 CYS A N 1
ATOM 655 C CA . CYS A 1 84 ? 1.127 -4.881 9.915 1.00 80.94 84 CYS A CA 1
ATOM 656 C C . CYS A 1 84 ? 1.690 -6.052 9.097 1.00 80.94 84 CYS A C 1
ATOM 658 O O . CYS A 1 84 ? 2.221 -5.844 8.005 1.00 80.94 84 CYS A O 1
ATOM 660 N N . PHE A 1 85 ? 1.537 -7.284 9.594 1.00 84.06 85 PHE A N 1
ATOM 661 C CA . PHE A 1 85 ? 1.968 -8.480 8.873 1.00 84.06 85 PHE A CA 1
ATOM 662 C C . PHE A 1 85 ? 1.209 -8.649 7.553 1.00 84.06 85 PHE A C 1
ATOM 664 O O . PHE A 1 85 ? 1.829 -8.917 6.527 1.00 84.06 85 PHE A O 1
ATOM 671 N N . THR A 1 86 ? -0.107 -8.424 7.552 1.00 82.25 86 THR A N 1
ATOM 672 C CA . THR A 1 86 ? -0.946 -8.526 6.353 1.00 82.25 86 THR A CA 1
ATOM 673 C C . THR A 1 86 ? -0.513 -7.530 5.280 1.00 82.25 86 THR A C 1
ATOM 675 O O . THR A 1 86 ? -0.396 -7.929 4.124 1.00 82.25 86 THR A O 1
ATOM 678 N N . ILE A 1 87 ? -0.204 -6.269 5.617 1.00 84.06 87 ILE A N 1
ATOM 679 C CA . ILE A 1 87 ? 0.298 -5.311 4.612 1.00 84.06 87 ILE A CA 1
ATOM 680 C C . ILE A 1 87 ? 1.627 -5.774 4.018 1.00 84.06 87 ILE A C 1
ATOM 682 O O . ILE A 1 87 ? 1.800 -5.696 2.805 1.00 84.06 87 ILE A O 1
ATOM 686 N N . ILE A 1 88 ? 2.553 -6.268 4.845 1.00 88.25 88 ILE A N 1
ATOM 687 C CA . ILE A 1 88 ? 3.847 -6.767 4.362 1.00 88.25 88 ILE A CA 1
ATOM 688 C C . ILE A 1 88 ? 3.637 -7.988 3.457 1.00 88.25 88 ILE A C 1
ATOM 690 O O . ILE A 1 88 ? 4.171 -8.045 2.355 1.00 88.25 88 ILE A O 1
ATOM 694 N N . ALA A 1 89 ? 2.839 -8.966 3.882 1.00 87.88 89 ALA A N 1
ATOM 695 C CA . ALA A 1 89 ? 2.566 -10.156 3.082 1.00 87.88 89 ALA A CA 1
ATOM 696 C C . ALA A 1 89 ? 1.904 -9.795 1.741 1.00 87.88 89 ALA A C 1
ATOM 698 O O . ALA A 1 89 ? 2.328 -10.281 0.691 1.00 87.88 89 ALA A O 1
ATOM 699 N N . LEU A 1 90 ? 0.922 -8.888 1.753 1.00 86.69 90 LEU A N 1
ATOM 700 C CA . LEU A 1 90 ? 0.240 -8.425 0.545 1.00 86.69 90 LEU A CA 1
ATOM 701 C C . LEU A 1 90 ? 1.142 -7.592 -0.364 1.00 86.69 90 LEU A C 1
ATOM 703 O O . LEU A 1 90 ? 1.042 -7.736 -1.580 1.00 86.69 90 LEU A O 1
ATOM 707 N N . SER A 1 91 ? 2.048 -6.767 0.167 1.00 90.56 91 SER A N 1
ATOM 708 C CA . SER A 1 91 ? 3.018 -6.050 -0.667 1.00 90.56 91 SER A CA 1
ATOM 709 C C . SER A 1 91 ? 4.015 -7.001 -1.326 1.00 90.56 91 SER A C 1
ATOM 711 O O . SER A 1 91 ? 4.388 -6.781 -2.480 1.00 90.56 91 SER A O 1
ATOM 713 N N . PHE A 1 92 ? 4.388 -8.091 -0.647 1.00 90.06 92 PHE A N 1
ATOM 714 C CA . PHE A 1 92 ? 5.213 -9.160 -1.212 1.00 90.06 92 PHE A CA 1
ATOM 715 C C . PHE A 1 92 ? 4.493 -9.970 -2.291 1.00 90.06 92 PHE A C 1
ATOM 717 O O . PHE A 1 92 ? 4.986 -10.051 -3.417 1.00 90.06 92 PHE A O 1
ATOM 724 N N . MET A 1 93 ? 3.310 -10.511 -1.995 1.00 89.31 93 MET A N 1
ATOM 725 C CA . MET A 1 93 ? 2.498 -11.237 -2.982 1.00 89.31 93 MET A CA 1
ATOM 726 C C . MET A 1 93 ? 2.146 -10.341 -4.173 1.00 89.31 93 MET A C 1
ATOM 728 O O . MET A 1 93 ? 2.307 -10.727 -5.331 1.00 89.31 93 MET A O 1
ATOM 732 N N . GLY A 1 94 ? 1.736 -9.110 -3.869 1.00 87.31 94 GLY A N 1
ATOM 733 C CA . GLY A 1 94 ? 1.427 -8.052 -4.810 1.00 87.31 94 GLY A CA 1
ATOM 734 C C . GLY A 1 94 ? 2.565 -7.764 -5.770 1.00 87.31 94 GLY A C 1
ATOM 735 O O . GLY A 1 94 ? 2.447 -7.931 -6.985 1.00 87.31 94 GLY A O 1
ATOM 736 N N . GLY A 1 95 ? 3.697 -7.350 -5.202 1.00 90.19 95 GLY A N 1
ATOM 737 C CA . GLY A 1 95 ? 4.887 -6.992 -5.958 1.00 90.19 95 GLY A CA 1
ATOM 738 C C . GLY A 1 95 ? 5.412 -8.148 -6.801 1.00 90.19 95 GLY A C 1
ATOM 739 O O . GLY A 1 95 ? 5.861 -7.911 -7.922 1.00 90.19 95 GLY A O 1
ATOM 740 N N . TYR A 1 96 ? 5.307 -9.389 -6.319 1.00 90.56 96 TYR A N 1
ATOM 741 C CA . TYR A 1 96 ? 5.709 -10.573 -7.074 1.00 90.56 96 TYR A CA 1
ATOM 742 C C . TYR A 1 96 ? 4.835 -10.794 -8.312 1.00 90.56 96 T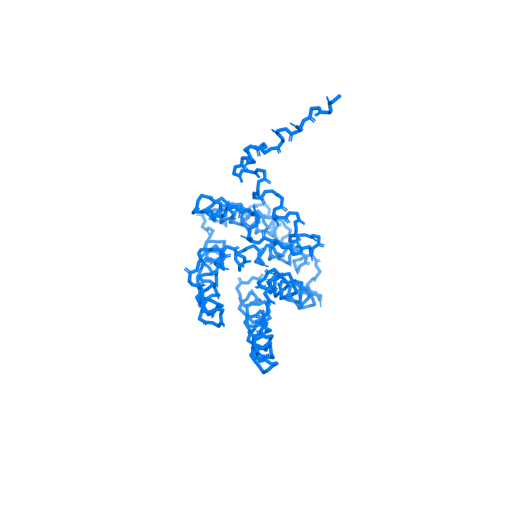YR A C 1
ATOM 744 O O . TYR A 1 96 ? 5.369 -10.908 -9.416 1.00 90.56 96 TYR A O 1
ATOM 752 N N . ILE A 1 97 ? 3.505 -10.767 -8.160 1.00 89.19 97 ILE A N 1
ATOM 753 C CA . ILE A 1 97 ? 2.571 -10.930 -9.284 1.00 89.19 97 ILE A CA 1
ATOM 754 C C . ILE A 1 97 ? 2.811 -9.839 -10.332 1.00 89.19 97 ILE A C 1
ATOM 756 O O . ILE A 1 97 ? 3.008 -10.147 -11.506 1.00 89.19 97 ILE A O 1
ATOM 760 N N . TYR A 1 98 ? 2.893 -8.568 -9.925 1.00 88.19 98 TYR A N 1
ATOM 761 C CA . TYR A 1 98 ? 3.182 -7.486 -10.870 1.00 88.19 98 TYR A CA 1
ATOM 762 C C . TYR A 1 98 ? 4.557 -7.623 -11.529 1.00 88.19 98 TYR A C 1
ATOM 764 O O . TYR A 1 98 ? 4.699 -7.280 -12.700 1.00 88.19 98 TYR A O 1
ATOM 772 N N . SER A 1 99 ? 5.561 -8.149 -10.822 1.00 88.81 99 SER A N 1
ATOM 773 C CA . SER A 1 99 ? 6.888 -8.393 -11.400 1.00 88.81 99 SER A CA 1
ATOM 774 C C . SER A 1 99 ? 6.855 -9.433 -12.518 1.00 88.81 99 SER A C 1
ATOM 776 O O . SER A 1 99 ? 7.533 -9.227 -13.523 1.00 88.81 99 SER A O 1
ATOM 778 N N . ILE A 1 100 ? 6.041 -10.489 -12.379 1.00 86.44 100 ILE A N 1
ATOM 779 C CA . ILE A 1 100 ? 5.824 -11.495 -13.432 1.00 86.44 100 ILE A CA 1
ATOM 780 C C . ILE A 1 100 ? 5.197 -10.834 -14.662 1.00 86.44 100 ILE A C 1
ATOM 782 O O . ILE A 1 100 ? 5.733 -10.946 -15.761 1.00 86.44 100 ILE A O 1
ATOM 786 N N . PHE A 1 101 ? 4.098 -10.094 -14.485 1.00 82.06 101 PHE A N 1
ATOM 787 C CA . PHE A 1 101 ? 3.391 -9.465 -15.610 1.00 82.06 101 PHE A CA 1
ATOM 788 C C . PHE A 1 101 ? 4.200 -8.381 -16.312 1.00 82.06 101 PHE A C 1
ATOM 790 O O . PHE A 1 101 ? 4.056 -8.174 -17.513 1.00 82.06 101 PHE A O 1
ATOM 797 N N . LEU A 1 102 ? 5.043 -7.672 -15.566 1.00 82.38 102 LEU A N 1
ATOM 798 C CA . LEU A 1 102 ? 5.887 -6.609 -16.101 1.00 82.38 102 LEU A CA 1
ATOM 799 C C . LEU A 1 102 ? 7.259 -7.110 -16.565 1.00 82.38 102 LEU A C 1
ATOM 801 O O . LEU A 1 102 ? 8.061 -6.278 -16.990 1.00 82.38 102 LEU A O 1
ATOM 805 N N . ASN A 1 103 ? 7.536 -8.414 -16.437 1.00 84.88 103 ASN A N 1
ATOM 806 C CA . ASN A 1 103 ? 8.834 -9.044 -16.684 1.00 84.88 103 ASN A CA 1
ATOM 807 C C . ASN A 1 103 ? 10.011 -8.251 -16.076 1.00 84.88 103 ASN A C 1
ATOM 809 O O . ASN A 1 103 ? 11.030 -7.997 -16.715 1.00 84.88 103 ASN A O 1
ATOM 813 N N . ASN A 1 104 ? 9.833 -7.767 -14.844 1.00 82.94 104 ASN A N 1
ATOM 814 C CA . ASN A 1 104 ? 10.811 -6.930 -14.153 1.00 82.94 104 ASN A CA 1
ATOM 815 C C . ASN A 1 104 ? 10.720 -7.157 -12.643 1.00 82.94 104 ASN A C 1
ATOM 817 O O . ASN A 1 104 ? 9.881 -6.563 -11.963 1.00 82.94 104 ASN A O 1
ATOM 821 N N . HIS A 1 105 ? 11.606 -8.000 -12.118 1.00 83.94 105 HIS A N 1
ATOM 822 C CA . HIS A 1 105 ? 11.707 -8.299 -10.692 1.00 83.94 105 HIS A CA 1
ATOM 823 C C . HIS A 1 105 ? 12.498 -7.211 -9.960 1.00 83.94 105 HIS A C 1
ATOM 825 O O . HIS A 1 105 ? 13.672 -7.373 -9.636 1.00 83.94 105 HIS A O 1
ATOM 831 N N . SER A 1 106 ? 11.837 -6.085 -9.690 1.00 87.31 106 SER A N 1
ATOM 832 C CA . SER A 1 106 ? 12.422 -4.954 -8.966 1.00 87.31 106 SER A CA 1
ATOM 833 C C . SER A 1 106 ? 11.698 -4.693 -7.650 1.00 87.31 106 SER A C 1
ATOM 835 O O . SER A 1 106 ? 10.467 -4.704 -7.603 1.00 87.31 106 SER A O 1
ATOM 837 N N . LEU A 1 107 ? 12.458 -4.338 -6.603 1.00 88.81 107 LEU A N 1
ATOM 838 C CA . LEU A 1 107 ? 11.935 -3.861 -5.312 1.00 88.81 107 LEU A CA 1
ATOM 839 C C . LEU A 1 107 ? 10.907 -2.725 -5.479 1.00 88.81 107 LEU A C 1
ATOM 841 O O . LEU A 1 107 ? 9.991 -2.584 -4.673 1.00 88.81 107 LEU A O 1
ATOM 845 N N . LYS A 1 108 ? 11.026 -1.948 -6.560 1.00 90.38 108 LYS A N 1
ATOM 846 C CA . LYS A 1 108 ? 10.109 -0.864 -6.923 1.00 90.38 108 LYS A CA 1
ATOM 847 C C . LYS A 1 108 ? 8.645 -1.320 -7.001 1.00 90.38 108 LYS A C 1
ATOM 849 O O . LYS A 1 108 ? 7.771 -0.586 -6.551 1.00 90.38 108 LYS A O 1
ATOM 854 N N . ASN A 1 109 ? 8.372 -2.532 -7.494 1.00 90.00 109 ASN A N 1
ATOM 855 C CA . ASN A 1 109 ? 7.003 -3.053 -7.596 1.00 90.00 109 ASN A CA 1
ATOM 856 C C . ASN A 1 109 ? 6.410 -3.322 -6.207 1.00 90.00 109 ASN A C 1
ATOM 858 O O . ASN A 1 109 ? 5.312 -2.874 -5.901 1.00 90.00 109 ASN A O 1
ATOM 862 N N . TYR A 1 110 ? 7.173 -3.987 -5.339 1.00 93.00 110 TYR A N 1
ATOM 863 C CA . TYR A 1 110 ? 6.808 -4.255 -3.944 1.00 93.00 110 TYR A CA 1
ATOM 864 C C . TYR A 1 110 ? 6.573 -2.962 -3.161 1.00 93.00 110 TYR A C 1
ATOM 866 O O . TYR A 1 110 ? 5.610 -2.840 -2.407 1.00 93.00 110 TYR A O 1
ATOM 874 N N . TYR A 1 111 ? 7.439 -1.974 -3.382 1.00 92.06 111 TYR A N 1
ATOM 875 C CA . TYR A 1 111 ? 7.326 -0.650 -2.788 1.00 92.06 111 TYR A CA 1
ATOM 876 C C . TYR A 1 111 ? 6.064 0.094 -3.235 1.00 92.06 111 TYR A C 1
ATOM 878 O O . TYR A 1 111 ? 5.386 0.687 -2.400 1.00 92.06 111 TYR A O 1
ATOM 886 N N . LEU A 1 112 ? 5.709 0.038 -4.522 1.00 91.69 112 LEU A N 1
ATOM 887 C CA . LEU A 1 112 ? 4.472 0.649 -5.009 1.00 91.69 112 LEU A CA 1
ATOM 888 C C . LEU A 1 112 ? 3.226 -0.016 -4.424 1.00 91.69 112 LEU A C 1
ATOM 890 O O . LEU A 1 112 ? 2.300 0.696 -4.051 1.00 91.69 112 LEU A O 1
ATOM 894 N N . VAL A 1 113 ? 3.200 -1.347 -4.305 1.00 92.00 113 VAL A N 1
ATOM 895 C CA . VAL A 1 113 ? 2.069 -2.044 -3.665 1.00 92.00 113 VAL A CA 1
ATOM 896 C C . VAL A 1 113 ? 1.962 -1.663 -2.188 1.00 92.00 113 VAL A C 1
ATOM 898 O O . VAL A 1 113 ? 0.867 -1.404 -1.687 1.00 92.00 113 VAL A O 1
ATOM 901 N N . LEU A 1 114 ? 3.100 -1.569 -1.495 1.00 92.88 114 LEU A N 1
ATOM 902 C CA . LEU A 1 114 ? 3.134 -1.091 -0.118 1.00 92.88 114 LEU A CA 1
ATOM 903 C C . LEU A 1 114 ? 2.557 0.326 -0.017 1.00 92.88 114 LEU A C 1
ATOM 905 O O . LEU A 1 114 ? 1.662 0.540 0.787 1.00 92.88 114 LEU A O 1
ATOM 909 N N . LEU A 1 115 ? 3.005 1.266 -0.857 1.00 91.94 115 LEU A N 1
ATOM 910 C CA . LEU A 1 115 ? 2.479 2.638 -0.907 1.00 91.94 115 LEU A CA 1
ATOM 911 C C . LEU A 1 115 ? 0.980 2.684 -1.208 1.00 91.94 115 LEU A C 1
ATOM 913 O O . LEU A 1 115 ? 0.244 3.433 -0.572 1.00 91.94 115 LEU A O 1
ATOM 917 N N . ALA A 1 116 ? 0.517 1.854 -2.141 1.00 89.94 116 ALA A N 1
ATOM 918 C CA . ALA A 1 116 ? -0.893 1.753 -2.490 1.00 89.94 116 ALA A CA 1
ATOM 919 C C . ALA A 1 116 ? -1.750 1.305 -1.293 1.00 89.94 116 ALA A C 1
ATOM 921 O O . ALA A 1 116 ? -2.921 1.669 -1.229 1.00 89.94 116 ALA A O 1
ATOM 922 N N . SER A 1 117 ? -1.162 0.610 -0.308 1.00 88.00 117 SER A N 1
ATOM 923 C CA . SER A 1 117 ? -1.817 0.222 0.952 1.00 88.00 117 SER A CA 1
ATOM 924 C C . SER A 1 117 ? -2.040 1.397 1.923 1.00 88.00 117 SER A C 1
ATOM 926 O O . SER A 1 117 ? -2.731 1.254 2.933 1.00 88.00 117 SER A O 1
ATOM 928 N N . GLY A 1 118 ? -1.498 2.583 1.624 1.00 86.62 118 GLY A N 1
ATOM 929 C CA . GLY A 1 118 ? -1.515 3.761 2.496 1.00 86.62 118 GLY A CA 1
ATOM 930 C C . GLY A 1 118 ? -2.889 4.351 2.802 1.00 86.62 118 GLY A C 1
ATOM 931 O O . GLY A 1 118 ? -3.013 5.136 3.739 1.00 86.62 118 GLY A O 1
ATOM 932 N N . TYR A 1 119 ? -3.933 3.965 2.064 1.00 87.31 119 TYR A N 1
ATOM 933 C CA . TYR A 1 119 ? -5.309 4.384 2.356 1.00 87.31 119 TYR A CA 1
ATOM 934 C C . TYR A 1 119 ? -5.926 3.642 3.549 1.00 87.31 119 TYR A C 1
ATOM 936 O O . TYR A 1 119 ? -6.880 4.138 4.146 1.00 87.31 119 TYR A O 1
ATOM 944 N N . LEU A 1 120 ? -5.395 2.468 3.912 1.00 84.94 120 LEU A N 1
ATOM 945 C CA 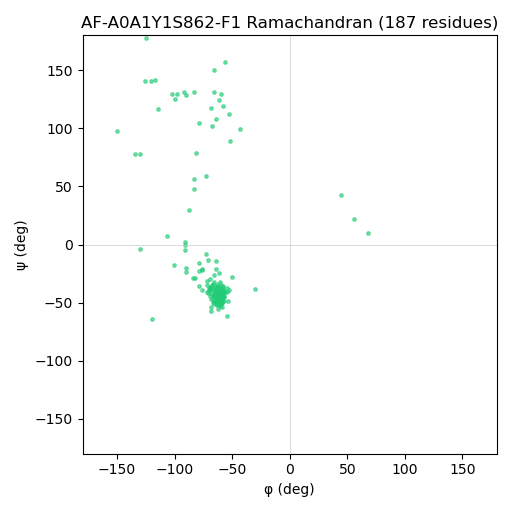. LEU A 1 120 ? -6.006 1.588 4.910 1.00 84.94 120 LEU A CA 1
ATOM 946 C C . LEU A 1 120 ? -6.205 2.249 6.292 1.00 84.94 120 LEU A C 1
ATOM 948 O O . LEU A 1 120 ? -7.318 2.157 6.811 1.00 84.94 120 LEU A O 1
ATOM 952 N N . PRO A 1 121 ? -5.222 2.971 6.873 1.00 85.31 121 PRO A N 1
ATOM 953 C CA . PRO A 1 121 ? -5.403 3.642 8.165 1.00 85.31 121 PRO A CA 1
ATOM 954 C C . PRO A 1 121 ? -6.598 4.611 8.179 1.00 85.31 121 PRO A C 1
ATOM 956 O O . PRO A 1 121 ? -7.386 4.629 9.124 1.00 85.31 121 PRO A O 1
ATOM 959 N N . PHE A 1 122 ? -6.790 5.372 7.097 1.00 85.88 122 PHE A N 1
ATOM 960 C CA . PHE A 1 122 ? -7.902 6.319 6.974 1.00 85.88 122 PHE A CA 1
ATOM 961 C C . PHE A 1 122 ? -9.250 5.603 6.908 1.00 85.88 122 PHE A C 1
ATOM 963 O O . PHE A 1 122 ? -10.192 5.993 7.596 1.00 85.88 122 PHE A O 1
ATOM 970 N N . VAL A 1 123 ? -9.333 4.524 6.125 1.00 87.62 123 VAL A N 1
ATOM 971 C CA . VAL A 1 123 ? -10.551 3.712 6.009 1.00 87.62 123 VAL A CA 1
ATOM 972 C C . VAL A 1 123 ? -10.931 3.092 7.348 1.00 87.62 123 VAL A C 1
ATOM 974 O O . VAL A 1 123 ? -12.111 3.095 7.689 1.00 87.62 123 VAL A O 1
ATOM 977 N N . MET A 1 124 ? -9.960 2.614 8.132 1.00 83.31 124 MET A N 1
ATOM 978 C CA . MET A 1 124 ? -10.209 2.047 9.463 1.00 83.31 124 MET A CA 1
ATOM 979 C C . MET A 1 124 ? -10.856 3.066 10.413 1.00 83.31 124 MET A C 1
ATOM 981 O O . MET A 1 124 ? -11.828 2.748 11.104 1.00 83.31 124 MET A O 1
ATOM 985 N N . ILE A 1 125 ? -10.348 4.303 10.427 1.00 84.44 125 ILE A N 1
ATOM 986 C CA . ILE A 1 125 ? -10.901 5.384 11.256 1.00 84.44 125 ILE A CA 1
ATOM 987 C C . ILE A 1 125 ? -12.304 5.762 10.770 1.00 84.44 125 ILE A C 1
ATOM 989 O O . ILE A 1 125 ? -13.246 5.785 11.564 1.00 84.44 125 ILE A O 1
ATOM 993 N N . LEU A 1 126 ? -12.469 6.017 9.468 1.00 87.94 126 LEU A N 1
ATOM 994 C CA . LEU A 1 126 ? -13.750 6.433 8.887 1.00 87.94 126 LEU A CA 1
ATOM 995 C C . LEU A 1 126 ? -14.842 5.374 9.078 1.00 87.94 126 LEU A C 1
ATOM 997 O O . LEU A 1 126 ? -15.954 5.705 9.483 1.00 87.94 126 LEU A O 1
ATOM 1001 N N . SER A 1 127 ? -14.504 4.099 8.878 1.00 85.56 127 SER A N 1
ATOM 1002 C CA . SER A 1 127 ? -15.421 2.967 9.079 1.00 85.56 127 SER A CA 1
ATOM 1003 C C . SER A 1 127 ? -15.832 2.795 10.541 1.00 85.56 127 SER A C 1
ATOM 1005 O O . SER A 1 127 ? -16.908 2.279 10.829 1.00 85.56 127 SER A O 1
ATOM 1007 N N . THR A 1 128 ? -14.999 3.242 11.483 1.00 81.81 128 THR A N 1
ATOM 1008 C CA . THR A 1 128 ? -15.354 3.260 12.905 1.00 81.81 128 THR A CA 1
ATOM 1009 C C . THR A 1 128 ? -16.307 4.404 13.243 1.00 81.81 128 THR A C 1
ATOM 1011 O O . THR A 1 128 ? -17.219 4.204 14.046 1.00 81.81 128 THR A O 1
ATOM 1014 N N . LEU A 1 129 ? -16.099 5.583 12.648 1.00 84.31 129 LEU A N 1
ATOM 1015 C CA . LEU A 1 129 ? -16.919 6.774 12.881 1.00 84.31 129 LEU A CA 1
ATOM 1016 C C . LEU A 1 129 ? -18.309 6.658 12.244 1.00 84.31 129 LEU A C 1
ATOM 1018 O O . LEU A 1 129 ? -19.295 7.048 12.863 1.00 84.31 129 LEU A O 1
ATOM 1022 N N . ILE A 1 130 ? -18.392 6.112 11.027 1.00 86.75 130 ILE A N 1
ATOM 1023 C CA . ILE A 1 130 ? -19.633 5.992 10.250 1.00 86.75 130 ILE A CA 1
ATOM 1024 C C . ILE A 1 130 ? -19.767 4.546 9.759 1.00 86.75 130 ILE A C 1
ATOM 1026 O O . ILE A 1 130 ? -19.474 4.225 8.607 1.00 86.75 130 ILE A O 1
ATOM 1030 N N . LYS A 1 131 ? -20.193 3.655 10.660 1.00 81.06 131 LYS A N 1
ATOM 1031 C CA . LYS A 1 131 ? -20.258 2.205 10.401 1.00 81.06 131 LYS A CA 1
ATOM 1032 C C . LYS A 1 131 ? -21.135 1.835 9.208 1.00 81.06 131 LYS A C 1
ATOM 1034 O O . LYS A 1 131 ? -20.760 0.950 8.445 1.00 81.06 131 LYS A O 1
ATOM 1039 N N . ASP A 1 132 ? -22.246 2.541 9.013 1.00 86.12 132 ASP A N 1
ATOM 1040 C CA . ASP A 1 132 ? -23.197 2.265 7.926 1.00 86.12 132 ASP A CA 1
ATOM 1041 C C . ASP A 1 132 ? -22.581 2.479 6.532 1.00 86.12 132 ASP A C 1
ATOM 1043 O O . ASP A 1 132 ? -23.042 1.904 5.549 1.00 86.12 132 ASP A O 1
ATOM 1047 N N . LEU A 1 133 ? -21.501 3.267 6.444 1.00 89.06 133 LEU A N 1
ATOM 1048 C CA . LEU A 1 133 ? -20.767 3.537 5.206 1.00 89.06 133 LEU A CA 1
ATOM 1049 C C . LEU A 1 133 ? -19.413 2.817 5.131 1.00 89.06 133 LEU A C 1
ATOM 1051 O O . LEU A 1 133 ? -18.660 3.048 4.186 1.00 89.06 133 LEU A O 1
ATOM 1055 N N . ALA A 1 134 ? -19.094 1.923 6.073 1.00 85.75 134 ALA A N 1
ATOM 1056 C CA . ALA A 1 134 ? -17.796 1.248 6.130 1.00 85.75 134 ALA A CA 1
ATOM 1057 C C . ALA A 1 134 ? -17.430 0.560 4.803 1.00 85.75 134 ALA A C 1
ATOM 1059 O O . ALA A 1 134 ? -16.361 0.805 4.247 1.00 85.75 134 ALA A O 1
ATOM 1060 N N . ILE A 1 135 ? -18.356 -0.223 4.236 1.00 85.94 135 ILE A N 1
ATOM 1061 C CA . ILE A 1 135 ? -18.160 -0.909 2.946 1.00 85.94 135 ILE A CA 1
ATOM 1062 C C . ILE A 1 135 ? -17.861 0.096 1.823 1.00 85.94 135 ILE A C 1
ATOM 1064 O O . ILE A 1 135 ? -16.982 -0.146 0.997 1.00 85.94 135 ILE A O 1
ATOM 1068 N N . VAL A 1 136 ? -18.539 1.248 1.813 1.00 89.06 136 VAL A N 1
ATOM 1069 C CA . VAL A 1 136 ? -18.315 2.303 0.814 1.00 89.06 136 VAL A CA 1
ATOM 1070 C C . VAL A 1 136 ? -16.892 2.854 0.925 1.00 89.06 136 VAL A C 1
ATOM 1072 O O . VAL A 1 136 ? -16.221 3.010 -0.095 1.00 89.06 136 VAL A O 1
ATOM 1075 N N . PHE A 1 137 ? -16.382 3.083 2.140 1.00 90.31 137 PHE A N 1
ATOM 1076 C CA . PHE A 1 137 ? -15.002 3.542 2.334 1.00 90.31 137 PHE A CA 1
ATOM 1077 C C . PHE A 1 137 ? -13.969 2.523 1.840 1.00 90.31 137 PHE A C 1
ATOM 1079 O O . PHE A 1 137 ? -13.011 2.915 1.171 1.00 90.31 137 PHE A O 1
ATOM 1086 N N . TYR A 1 138 ? -14.176 1.228 2.101 1.00 87.31 138 TYR A N 1
ATOM 1087 C CA . TYR A 1 138 ? -13.309 0.163 1.582 1.00 87.31 138 TYR A CA 1
ATOM 1088 C C . TYR A 1 138 ? -13.330 0.086 0.051 1.00 87.31 138 TYR A C 1
ATOM 1090 O O . TYR A 1 138 ? -12.271 -0.039 -0.570 1.00 87.31 138 TYR A O 1
ATOM 1098 N N . ILE A 1 139 ? -14.504 0.235 -0.574 1.00 88.06 139 ILE A N 1
ATOM 1099 C CA . ILE A 1 139 ? -14.628 0.265 -2.038 1.00 88.06 139 ILE A CA 1
ATOM 1100 C C . ILE A 1 139 ? -13.857 1.450 -2.621 1.00 88.06 139 ILE A C 1
ATOM 1102 O O . ILE A 1 139 ? -13.020 1.264 -3.508 1.00 88.06 139 ILE A O 1
ATOM 1106 N N . CYS A 1 140 ? -14.090 2.655 -2.095 1.00 90.25 140 CYS A N 1
ATOM 1107 C CA . CYS A 1 140 ? -13.426 3.876 -2.548 1.00 90.25 140 CYS A CA 1
ATOM 1108 C C . CYS A 1 140 ? -11.903 3.788 -2.405 1.00 90.25 140 CYS A C 1
ATOM 1110 O O . CYS A 1 140 ? -11.177 4.157 -3.328 1.00 90.25 140 CYS A O 1
ATOM 1112 N N . ALA A 1 141 ? -11.410 3.256 -1.286 1.00 90.06 141 ALA A N 1
ATOM 1113 C CA . ALA A 1 141 ? -9.980 3.060 -1.081 1.00 90.06 141 ALA A CA 1
ATOM 1114 C C . ALA A 1 141 ? -9.386 2.015 -2.028 1.00 90.06 141 ALA A C 1
ATOM 1116 O O . ALA A 1 141 ? -8.291 2.232 -2.540 1.00 90.06 141 ALA A O 1
ATOM 1117 N N . GLY A 1 142 ? -10.113 0.936 -2.328 1.00 89.25 142 GLY A N 1
ATOM 1118 C CA . GLY A 1 142 ? -9.691 -0.041 -3.333 1.00 89.25 142 GLY A CA 1
ATOM 1119 C C . GLY A 1 142 ? -9.573 0.567 -4.732 1.00 89.25 142 GLY A C 1
ATOM 1120 O O . GLY A 1 142 ? -8.586 0.326 -5.423 1.00 89.25 142 GLY A O 1
ATOM 1121 N N . ILE A 1 143 ? -10.529 1.414 -5.135 1.00 89.56 143 ILE A N 1
ATOM 1122 C CA . ILE A 1 143 ? -10.488 2.126 -6.426 1.00 89.56 143 ILE A CA 1
ATOM 1123 C C . ILE A 1 143 ? -9.319 3.118 -6.469 1.00 89.56 143 ILE A C 1
ATOM 1125 O O . ILE A 1 143 ? -8.592 3.171 -7.462 1.00 89.56 143 ILE A O 1
ATOM 1129 N N . ALA A 1 144 ? -9.122 3.894 -5.400 1.00 90.31 144 ALA A N 1
ATOM 1130 C CA . ALA A 1 144 ? -8.011 4.836 -5.273 1.00 90.31 144 ALA A CA 1
ATOM 1131 C C . ALA A 1 144 ? -6.649 4.123 -5.349 1.00 90.31 144 ALA A C 1
ATOM 1133 O O . ALA A 1 144 ? -5.775 4.526 -6.122 1.00 90.31 144 ALA A O 1
ATOM 1134 N N . SER A 1 145 ? -6.510 3.023 -4.606 1.00 90.06 145 SER A N 1
ATOM 1135 C CA . SER A 1 145 ? -5.323 2.168 -4.580 1.00 90.06 145 SER A CA 1
ATOM 1136 C C . SER A 1 145 ? -5.013 1.576 -5.954 1.00 90.06 145 SER A C 1
ATOM 1138 O O . SER A 1 145 ? -3.901 1.754 -6.456 1.00 90.06 145 SER A O 1
ATOM 1140 N N . ASP A 1 146 ? -6.009 0.983 -6.625 1.00 89.94 146 ASP A N 1
ATOM 1141 C CA . ASP A 1 146 ? -5.853 0.448 -7.982 1.00 89.94 146 ASP A CA 1
ATOM 1142 C C . ASP A 1 146 ? -5.456 1.535 -8.981 1.00 89.94 146 ASP A C 1
ATOM 1144 O O . ASP A 1 146 ? -4.532 1.347 -9.772 1.00 89.94 146 ASP A O 1
ATOM 1148 N N . TYR A 1 147 ? -6.110 2.696 -8.936 1.00 89.50 147 TYR A N 1
ATOM 1149 C CA . TYR A 1 147 ? -5.799 3.798 -9.838 1.00 89.50 147 TYR A CA 1
ATOM 1150 C C . TYR A 1 147 ? -4.348 4.264 -9.690 1.00 89.50 147 TYR A C 1
ATOM 1152 O O . TYR A 1 147 ? -3.632 4.346 -10.694 1.00 89.50 147 TYR A O 1
ATOM 1160 N N . PHE A 1 148 ? -3.915 4.545 -8.458 1.00 91.31 148 PHE A N 1
ATOM 1161 C CA . PHE A 1 148 ? -2.557 4.999 -8.161 1.00 91.31 148 PHE A CA 1
ATOM 1162 C C . PHE A 1 148 ? -1.517 3.957 -8.581 1.00 91.31 148 PHE A C 1
ATOM 1164 O O . PHE A 1 148 ? -0.561 4.276 -9.299 1.00 91.31 148 PHE A O 1
ATOM 1171 N N . LEU A 1 149 ? -1.721 2.704 -8.172 1.00 90.12 149 LEU A N 1
ATOM 1172 C CA . LEU A 1 149 ? -0.795 1.607 -8.422 1.00 90.12 149 LEU A CA 1
ATOM 1173 C C . LEU A 1 149 ? -0.661 1.337 -9.918 1.00 90.12 149 LEU A C 1
ATOM 1175 O O . LEU A 1 149 ? 0.447 1.308 -10.456 1.00 90.12 149 LEU A O 1
ATOM 1179 N N . ARG A 1 150 ? -1.793 1.225 -10.615 1.00 88.56 150 ARG A N 1
ATOM 1180 C CA . ARG A 1 150 ? -1.834 0.978 -12.054 1.00 88.56 150 ARG A CA 1
ATOM 1181 C C . ARG A 1 150 ? -1.199 2.124 -12.832 1.00 88.56 150 ARG A C 1
ATOM 1183 O O . ARG A 1 150 ? -0.402 1.867 -13.732 1.00 88.56 150 ARG A O 1
ATOM 1190 N N . ARG A 1 151 ? -1.519 3.384 -12.508 1.00 88.56 151 ARG A N 1
ATOM 1191 C CA . ARG A 1 151 ? -0.901 4.533 -13.190 1.00 88.56 151 ARG A CA 1
ATOM 1192 C C . ARG A 1 151 ? 0.606 4.597 -12.961 1.00 88.56 151 ARG A C 1
ATOM 1194 O O . ARG A 1 151 ? 1.316 4.890 -13.913 1.00 88.56 151 ARG A O 1
ATOM 1201 N N . SER A 1 152 ? 1.083 4.290 -11.756 1.00 89.25 152 SER A N 1
ATOM 1202 C CA . SER A 1 152 ? 2.518 4.306 -11.435 1.00 89.25 152 SER A CA 1
ATOM 1203 C C . SER A 1 152 ? 3.278 3.156 -12.106 1.00 89.25 152 SER A C 1
ATOM 1205 O O . SER A 1 152 ? 4.343 3.368 -12.674 1.00 89.25 152 SER A O 1
ATOM 1207 N N . LEU A 1 153 ? 2.719 1.940 -12.124 1.00 87.81 153 LEU A N 1
ATOM 1208 C CA . LEU A 1 153 ? 3.354 0.774 -12.756 1.00 87.81 153 LEU A CA 1
ATOM 1209 C C . LEU A 1 153 ? 3.413 0.866 -14.288 1.00 87.81 153 LEU A C 1
ATOM 1211 O O . LEU A 1 153 ? 4.326 0.307 -14.899 1.00 87.81 153 LEU A O 1
ATOM 1215 N N . MET A 1 154 ? 2.442 1.548 -14.904 1.00 85.62 154 MET A N 1
ATOM 1216 C CA . MET A 1 154 ? 2.402 1.788 -16.352 1.00 85.62 154 MET A CA 1
ATOM 1217 C C . MET A 1 154 ? 3.092 3.092 -16.766 1.00 85.62 154 MET A C 1
ATOM 1219 O O . MET A 1 154 ? 3.174 3.371 -17.962 1.00 85.62 154 MET A O 1
ATOM 1223 N N . TYR A 1 155 ? 3.553 3.909 -15.815 1.00 81.31 155 TYR A N 1
ATOM 1224 C CA . TYR A 1 155 ? 4.168 5.192 -16.133 1.00 81.31 155 TYR A CA 1
ATOM 1225 C C . TYR A 1 155 ? 5.421 4.972 -16.987 1.00 81.31 155 TYR A C 1
ATOM 1227 O O . TYR A 1 155 ? 6.298 4.189 -16.627 1.00 81.31 155 TYR A O 1
ATOM 1235 N N . GLY A 1 156 ? 5.469 5.610 -18.159 1.00 68.12 156 GLY A N 1
ATOM 1236 C CA . GLY A 1 156 ? 6.580 5.467 -19.104 1.00 68.12 156 GLY A CA 1
ATOM 1237 C C . GLY A 1 156 ? 6.710 4.090 -19.772 1.00 68.12 156 GLY A C 1
ATOM 1238 O O . GLY A 1 156 ? 7.713 3.852 -20.440 1.00 68.12 156 GLY A O 1
ATOM 1239 N N . LYS A 1 157 ? 5.732 3.180 -19.627 1.00 75.31 157 LYS A N 1
ATOM 1240 C CA . LYS A 1 157 ? 5.759 1.859 -20.277 1.00 75.31 157 LYS A CA 1
ATOM 1241 C C . LYS A 1 157 ? 4.858 1.801 -21.506 1.00 75.31 157 LYS A C 1
ATOM 1243 O O . LYS A 1 157 ? 3.666 2.103 -21.433 1.00 75.31 157 LYS A O 1
ATOM 1248 N N . SER A 1 158 ? 5.410 1.326 -22.618 1.00 73.88 158 SER A N 1
ATOM 1249 C CA . SER A 1 158 ? 4.648 0.860 -23.775 1.00 73.88 158 SER A CA 1
ATOM 1250 C C . SER A 1 158 ? 4.397 -0.645 -23.647 1.00 73.88 158 SER A C 1
ATOM 1252 O O . SER A 1 158 ? 5.306 -1.419 -23.365 1.00 73.88 158 SER A O 1
ATOM 1254 N N . PHE A 1 159 ? 3.148 -1.067 -23.839 1.00 74.12 159 PHE A N 1
ATOM 1255 C CA . PHE A 1 159 ? 2.819 -2.484 -23.996 1.00 74.12 159 PHE A CA 1
ATOM 1256 C C . PHE A 1 159 ? 2.896 -2.826 -25.482 1.00 74.12 159 PHE A C 1
ATOM 1258 O O . PHE A 1 159 ? 2.264 -2.143 -26.289 1.00 74.12 159 PHE A O 1
ATOM 1265 N N . GLU A 1 160 ? 3.634 -3.877 -25.840 1.00 71.06 160 GLU A N 1
ATOM 1266 C CA . GLU A 1 160 ? 3.759 -4.322 -27.235 1.00 71.06 160 GLU A CA 1
ATOM 1267 C C . GLU A 1 160 ? 2.413 -4.778 -27.812 1.00 71.06 160 GLU A C 1
ATOM 1269 O O . GLU A 1 160 ? 2.104 -4.510 -28.973 1.00 71.06 160 GLU A O 1
ATOM 1274 N N . ARG A 1 161 ? 1.572 -5.429 -26.993 1.00 78.75 161 ARG A N 1
ATOM 1275 C CA . ARG A 1 161 ? 0.236 -5.890 -27.388 1.00 78.75 161 ARG A CA 1
ATOM 1276 C C . ARG A 1 161 ? -0.849 -5.260 -26.525 1.00 78.75 161 ARG A C 1
ATOM 1278 O O . ARG A 1 161 ? -0.748 -5.165 -25.303 1.00 78.75 161 ARG A O 1
ATOM 1285 N N . ARG A 1 162 ? -1.969 -4.900 -27.163 1.00 76.12 162 ARG A N 1
ATOM 1286 C CA . ARG A 1 162 ? -3.159 -4.359 -26.478 1.00 76.12 162 ARG A CA 1
ATOM 1287 C C . ARG A 1 162 ? -3.751 -5.343 -25.460 1.00 76.12 162 ARG A C 1
ATOM 1289 O O . ARG A 1 162 ? -4.293 -4.901 -24.452 1.00 76.12 162 ARG A O 1
ATOM 1296 N N . LEU A 1 163 ? -3.642 -6.648 -25.720 1.00 80.69 163 LEU A N 1
ATOM 1297 C CA . LEU A 1 163 ? -4.133 -7.702 -24.827 1.00 80.69 163 LEU A CA 1
ATOM 1298 C C . LEU A 1 163 ? -3.382 -7.727 -23.491 1.00 80.69 163 LEU A C 1
ATOM 1300 O O . LEU A 1 163 ? -4.027 -7.792 -22.450 1.00 80.69 163 LEU A O 1
ATOM 1304 N N . ASP A 1 164 ? -2.060 -7.568 -23.497 1.00 78.00 164 ASP A N 1
ATOM 1305 C CA . ASP A 1 164 ? -1.238 -7.593 -22.276 1.00 78.00 164 ASP A CA 1
ATOM 1306 C C . ASP A 1 164 ? -1.617 -6.454 -21.326 1.00 78.00 164 ASP A C 1
ATOM 1308 O O . ASP A 1 164 ? -1.705 -6.630 -20.111 1.00 78.00 164 ASP A O 1
ATOM 1312 N N . ARG A 1 165 ? -1.954 -5.291 -21.897 1.00 80.38 165 ARG A N 1
ATOM 1313 C CA . ARG A 1 165 ? -2.490 -4.158 -21.140 1.00 80.38 165 ARG A CA 1
ATOM 1314 C C . ARG A 1 165 ? -3.834 -4.487 -20.487 1.00 80.38 165 ARG A C 1
ATOM 1316 O O . ARG A 1 165 ? -4.058 -4.083 -19.349 1.00 80.38 165 ARG A O 1
ATOM 1323 N N . ILE A 1 166 ? -4.730 -5.187 -21.186 1.00 83.50 166 ILE A N 1
ATOM 1324 C CA . ILE A 1 166 ? -6.030 -5.596 -20.631 1.00 83.50 166 ILE A CA 1
ATOM 1325 C C . ILE A 1 166 ? -5.818 -6.607 -19.501 1.00 83.50 166 ILE A C 1
ATOM 1327 O O . ILE A 1 166 ? -6.350 -6.398 -18.415 1.00 83.50 166 ILE A O 1
ATOM 1331 N N . TYR A 1 167 ? -4.983 -7.631 -19.709 1.00 83.69 167 TYR A N 1
ATOM 1332 C CA . TYR A 1 167 ? -4.649 -8.607 -18.667 1.00 83.69 167 TYR A CA 1
ATOM 1333 C C . TYR A 1 167 ? -4.069 -7.938 -17.420 1.00 83.69 167 TYR A C 1
ATOM 1335 O O . TYR A 1 167 ? -4.516 -8.218 -16.309 1.00 83.69 167 TYR A O 1
ATOM 1343 N N . PHE A 1 168 ? -3.142 -6.996 -17.596 1.00 83.94 168 PHE A N 1
ATOM 1344 C CA . PHE A 1 168 ? -2.567 -6.234 -16.491 1.00 83.94 168 PHE A CA 1
ATOM 1345 C C . PHE A 1 168 ? -3.626 -5.443 -15.712 1.00 83.94 168 PHE A C 1
ATOM 1347 O O . PHE A 1 168 ? -3.653 -5.483 -14.482 1.00 83.94 168 PHE A O 1
ATOM 1354 N N . VAL A 1 169 ? -4.526 -4.746 -16.416 1.00 84.06 169 VAL A N 1
ATOM 1355 C CA . VAL A 1 169 ? -5.627 -3.992 -15.794 1.00 84.06 169 VAL A CA 1
ATOM 1356 C C . VAL A 1 169 ? -6.536 -4.927 -15.000 1.00 84.06 169 VAL A C 1
ATOM 1358 O O . VAL A 1 169 ? -6.824 -4.642 -13.840 1.00 84.06 169 VAL A O 1
ATOM 1361 N N . THR A 1 170 ? -6.964 -6.040 -15.596 1.00 84.88 170 THR A N 1
ATOM 1362 C CA . THR A 1 170 ? -7.873 -6.997 -14.955 1.00 84.88 170 THR A CA 1
ATOM 1363 C C . THR A 1 170 ? -7.256 -7.596 -13.698 1.00 84.88 170 THR A C 1
ATOM 1365 O O . THR A 1 170 ? -7.915 -7.657 -12.665 1.00 84.88 170 THR A O 1
ATOM 1368 N N . ILE A 1 171 ? -5.985 -7.990 -13.751 1.00 85.06 171 ILE A N 1
ATOM 1369 C CA . ILE A 1 171 ? -5.290 -8.577 -12.602 1.00 85.06 171 ILE A CA 1
ATOM 1370 C C . ILE A 1 171 ? -5.086 -7.540 -11.505 1.00 85.06 171 ILE A C 1
ATOM 1372 O O . ILE A 1 171 ? -5.346 -7.834 -10.342 1.00 85.06 171 ILE A O 1
ATOM 1376 N N . SER A 1 172 ? -4.719 -6.309 -11.870 1.00 83.94 172 SER A N 1
ATOM 1377 C CA . SER A 1 172 ? -4.619 -5.211 -10.908 1.00 83.94 172 SER A CA 1
ATOM 1378 C C . SER A 1 172 ? -5.937 -4.968 -10.177 1.00 83.94 172 SER A C 1
ATOM 1380 O O . SER A 1 172 ? -5.951 -4.854 -8.950 1.00 83.94 172 SER A O 1
ATOM 1382 N N . MET A 1 173 ? -7.053 -4.962 -10.912 1.00 84.06 173 MET A N 1
ATOM 1383 C CA . MET A 1 173 ? -8.375 -4.816 -10.311 1.00 84.06 173 MET A CA 1
ATOM 1384 C C . MET A 1 173 ? -8.700 -6.002 -9.403 1.00 84.06 173 MET A C 1
ATOM 1386 O O . MET A 1 173 ? -9.074 -5.778 -8.260 1.00 84.06 173 MET A O 1
ATOM 1390 N N . LEU A 1 174 ? -8.510 -7.249 -9.849 1.00 85.00 174 LEU A N 1
ATOM 1391 C CA . LEU A 1 174 ? -8.791 -8.441 -9.035 1.00 85.00 174 LEU A CA 1
ATOM 1392 C C . LEU A 1 174 ? -7.991 -8.464 -7.727 1.00 85.00 174 LEU A C 1
ATOM 1394 O O . LEU A 1 174 ? -8.535 -8.812 -6.681 1.00 85.00 174 LEU A O 1
ATOM 1398 N N . MET A 1 175 ? -6.721 -8.059 -7.764 1.00 83.38 175 MET A N 1
ATOM 1399 C CA . MET A 1 175 ? -5.868 -8.010 -6.576 1.00 83.38 175 MET A CA 1
ATOM 1400 C C . MET A 1 175 ? -6.296 -6.920 -5.597 1.00 83.38 175 MET A C 1
ATOM 1402 O O . MET A 1 175 ? -6.386 -7.182 -4.399 1.00 83.38 175 MET A O 1
ATOM 1406 N N . ASN A 1 176 ? -6.605 -5.718 -6.092 1.00 80.94 176 ASN A N 1
ATOM 1407 C CA . ASN A 1 176 ? -7.066 -4.622 -5.239 1.00 80.94 176 ASN A CA 1
ATOM 1408 C C . ASN A 1 176 ? -8.471 -4.870 -4.688 1.00 80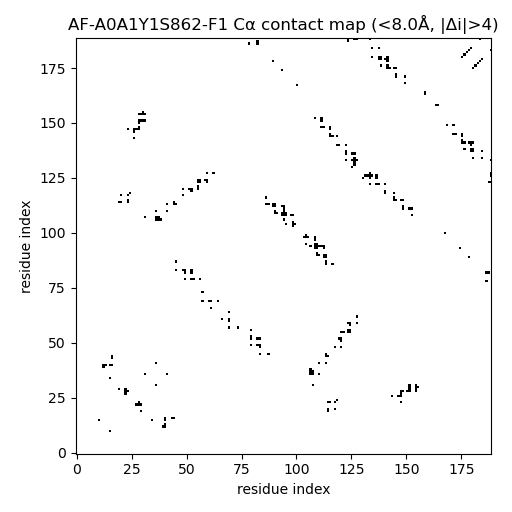.94 176 ASN A C 1
ATOM 1410 O O . ASN A 1 176 ? -8.715 -4.583 -3.521 1.00 80.94 176 ASN A O 1
ATOM 1414 N N . VAL A 1 177 ? -9.364 -5.467 -5.480 1.00 78.75 177 VAL A N 1
ATOM 1415 C CA . VAL A 1 177 ? -10.674 -5.950 -5.024 1.00 78.75 177 VAL A CA 1
ATOM 1416 C C . VAL A 1 177 ? -10.493 -7.000 -3.928 1.00 78.75 177 VAL A C 1
ATOM 1418 O O . VAL A 1 177 ? -11.065 -6.863 -2.852 1.00 78.75 177 VAL A O 1
ATOM 1421 N N . GLY A 1 178 ? -9.652 -8.013 -4.145 1.00 78.44 178 GLY A N 1
ATOM 1422 C CA . GLY A 1 178 ? -9.385 -9.039 -3.136 1.00 78.44 178 GLY A CA 1
ATOM 1423 C C . GLY A 1 178 ? -8.825 -8.455 -1.836 1.00 78.44 178 GLY A C 1
ATOM 1424 O O . GLY A 1 178 ? -9.301 -8.790 -0.753 1.00 78.44 178 GLY A O 1
ATOM 1425 N N . ALA A 1 179 ? -7.862 -7.535 -1.928 1.00 80.56 179 ALA A N 1
ATOM 1426 C CA . ALA A 1 179 ? -7.254 -6.900 -0.762 1.00 80.56 179 ALA A CA 1
ATOM 1427 C C . ALA A 1 179 ? -8.234 -5.977 -0.019 1.00 80.56 179 ALA A C 1
ATOM 1429 O O . ALA A 1 179 ? -8.495 -6.180 1.165 1.00 80.56 179 ALA A O 1
ATOM 1430 N N . TYR A 1 180 ? -8.805 -4.984 -0.703 1.00 77.94 180 TYR A N 1
ATOM 1431 C CA . TYR A 1 180 ? -9.610 -3.938 -0.071 1.00 77.94 180 TYR A CA 1
ATOM 1432 C C . TYR A 1 180 ? -11.067 -4.311 0.159 1.00 77.94 180 TYR A C 1
ATOM 1434 O O . TYR A 1 180 ? -11.670 -3.760 1.072 1.00 77.94 180 TYR A O 1
ATOM 1442 N N . TRP A 1 181 ? -11.659 -5.186 -0.656 1.00 75.44 181 TRP A N 1
ATOM 1443 C CA . TRP A 1 181 ? -13.093 -5.493 -0.566 1.00 75.44 181 TRP A CA 1
ATOM 1444 C C . TRP A 1 181 ? -13.366 -6.804 0.171 1.00 75.44 181 TRP A C 1
ATOM 1446 O O . TRP A 1 181 ? -14.487 -7.004 0.629 1.00 75.44 181 TRP A O 1
ATOM 1456 N N . ALA A 1 182 ? -12.363 -7.676 0.317 1.00 77.19 182 ALA A N 1
ATOM 1457 C CA . ALA A 1 182 ? -12.496 -8.928 1.058 1.00 77.19 182 ALA A CA 1
ATOM 1458 C C . ALA A 1 182 ? -1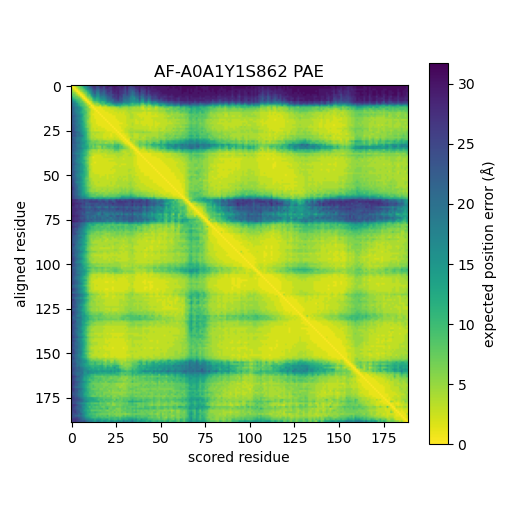1.536 -9.002 2.252 1.00 77.19 182 ALA A C 1
ATOM 1460 O O . ALA A 1 182 ? -11.988 -9.019 3.393 1.00 77.19 182 ALA A O 1
ATOM 1461 N N . ILE A 1 183 ? -10.220 -9.005 2.016 1.00 78.19 183 ILE A N 1
ATOM 1462 C CA . ILE A 1 183 ? -9.222 -9.270 3.065 1.00 78.19 183 ILE A CA 1
ATOM 1463 C C . ILE A 1 183 ? -9.280 -8.204 4.165 1.00 78.19 183 ILE A C 1
ATOM 1465 O O . ILE A 1 183 ? -9.474 -8.537 5.330 1.00 78.19 183 ILE A O 1
ATOM 1469 N N . PHE A 1 184 ? -9.150 -6.922 3.827 1.00 76.50 184 PHE A N 1
ATOM 1470 C CA . PHE A 1 184 ? -9.112 -5.862 4.835 1.00 76.50 184 PHE A CA 1
ATOM 1471 C C . PHE A 1 184 ? -10.409 -5.737 5.653 1.00 76.50 184 PHE A C 1
ATOM 1473 O O . PHE A 1 184 ? -10.305 -5.700 6.878 1.00 76.50 184 PHE A O 1
ATOM 1480 N N . PRO A 1 185 ? -11.618 -5.762 5.063 1.00 72.88 185 PRO A N 1
ATOM 1481 C CA . PRO A 1 185 ? -12.851 -5.792 5.844 1.00 72.88 185 PRO A CA 1
ATOM 1482 C C . PRO A 1 185 ? -12.903 -6.939 6.861 1.00 72.88 185 PRO A C 1
ATOM 1484 O O . PRO A 1 185 ? -13.293 -6.703 7.998 1.00 72.88 185 PRO A O 1
ATOM 1487 N N . ILE A 1 186 ? -12.442 -8.146 6.502 1.00 74.19 186 ILE A N 1
ATOM 1488 C CA . ILE A 1 186 ? -12.433 -9.311 7.410 1.00 74.19 186 ILE A CA 1
ATOM 1489 C C . ILE A 1 186 ? -11.541 -9.078 8.638 1.00 74.19 186 ILE A C 1
ATOM 1491 O O . ILE A 1 186 ? -11.871 -9.530 9.732 1.00 74.19 186 ILE A O 1
ATOM 1495 N N . PHE A 1 187 ? -10.405 -8.399 8.472 1.00 67.75 187 PHE A N 1
ATOM 1496 C CA . PHE A 1 187 ? -9.445 -8.189 9.560 1.00 67.75 187 PHE A CA 1
ATOM 1497 C C . PHE A 1 187 ? -9.695 -6.915 10.382 1.00 67.75 187 PHE A C 1
ATOM 1499 O O . PHE A 1 187 ? -9.189 -6.821 11.503 1.00 67.75 187 PHE A O 1
ATOM 1506 N N . PHE A 1 188 ? -10.427 -5.931 9.844 1.00 65.81 188 PHE A N 1
ATOM 1507 C CA . PHE A 1 188 ? -10.479 -4.575 10.409 1.00 65.81 188 PHE A CA 1
ATOM 1508 C C . PHE A 1 188 ? -11.885 -3.982 10.635 1.00 65.81 188 PHE A C 1
ATOM 1510 O O . PHE A 1 188 ? -11.964 -2.872 11.170 1.00 65.81 188 PHE A O 1
ATOM 1517 N N . MET A 1 189 ? -12.978 -4.661 10.258 1.00 63.19 189 MET A N 1
ATOM 1518 C CA . MET A 1 189 ? -14.357 -4.291 10.650 1.00 63.19 189 MET A CA 1
ATOM 1519 C C . MET A 1 189 ? -14.831 -5.092 11.861 1.00 63.19 189 MET A C 1
ATOM 1521 O O . MET A 1 189 ? -15.418 -4.452 12.772 1.00 63.19 189 MET A O 1
#

Secondary structure (DSSP, 8-state):
------------HHHHHHHHHHHHHTTPPP-TTTS---HHHHHHHHHHHHHHHHHHHHHHHHHHS-THHHHHHHH--HHHHHHHHHHHHHHHHHHHHHHHHTT---HHHHHHHHHHGGGHHHHHHHHHH-GGGHHHHHHHHHHHHHHHHHHHHTTTPPPSSHHHHHHHHHHHHHHHHIIIIIIHHHHH-

Solvent-accessible surface area (backbone atoms only — not comparable to full-atom values): 10422 Å² total; per-residue (Å²): 134,80,80,78,79,80,73,81,64,82,72,46,68,66,57,51,49,50,51,52,53,50,24,56,79,69,56,44,58,53,62,70,87,83,49,92,77,53,70,68,48,44,52,50,51,51,51,54,50,39,51,42,38,42,51,30,49,52,53,45,41,60,75,74,38,69,73,75,61,42,59,62,47,68,77,59,50,61,66,47,52,51,52,43,50,50,51,53,52,47,12,50,56,45,14,49,56,52,17,63,78,65,75,48,93,48,72,60,45,26,42,42,40,43,50,38,54,64,51,52,38,57,39,49,40,50,27,63,77,42,57,95,47,27,68,57,44,29,48,53,43,23,53,52,23,37,51,28,38,51,48,23,76,46,52,95,58,84,68,96,43,76,63,60,52,50,54,52,51,53,51,46,46,53,52,28,44,45,43,32,66,45,51,45,50,74,78,66,111

Foldseek 3Di:
DDDPPPPPPPCDLVNVLVVLLVCLVVLNADAPVVDDDDPSNQVVLLVVLLVLQVVLVLLLCVLVDDPVVSVVCVVPVVLSVVVSVLLLVLLVVQLVVLCVLLVHNDVVSSSLSSSLCSLLSVLLNVCSVPVVCSLVSLVVSLVSSLSRSLCRSCPPDDDPDPVSNVVSSVVSSVSSCCVRNPVSVVSRD

Mean predicted aligned error: 7.95 Å

Sequence (189 aa):
MAEQDNSEEKQGIFSTAKSHIISVITLNPIDLAQKPINLTHYLLVVVLYSIAIFTSYLITLLIKLKLLKAVTHILLPTYPLIGCFTIIALSFMGGYIYSIFLNNHSLKNYYLVLLASGYLPFVMILSTLIKDLAIVFYICAGIASDYFLRRSLMYGKSFERRLDRIYFVTISMLMNVGAYWAIFPIFFM

Organism: NCBI:txid1081671

pLDDT: mean 79.75, std 13.8, range [30.86, 93.0]

Radius of gyration: 18.39 Å; Cα contacts (8 Å, |Δi|>4): 179; chains: 1; bounding box: 49×44×59 Å